Protein AF-A0A520Q901-F1 (afdb_monomer_lite)

Sequence (232 aa):
MGAFIEHGPSADTSRQVADETLRKLGRLRAASDFELCQWFLCGFRLKVHELYGFASFREYAERWFGCSGRGTEERVRVAMRLDELPKLSAAFAAGDLVYSAVRELTRVADAETEAEWLEVAEGKTASQIERMTSGKKPGDRPSDPTRPELERKRVTFNLSPSAYALLRQARDVLRKESGGAHLDDDAFIELLASSALSGGGGADETRSRHQIALTVCECCKAATQDANGEQV

Foldseek 3Di:
DDDDPPDDDDPPDDPVNVVVVVLVVLLVQLLVLLVVLQVLLVCQVVVVCVVVPHPGSQRVCCVPPVAHSVRSVLSPLLSVLCVFAVVLSVCSNRSVDHPLLSSLCSFAEGNVANVQLVVVCVPPDSVRSNVQSAQHGHPDHSPDDRHPVRGDDDDDDDDDPVRVVVLVVLLVVVCVVVVNDHDDPVRSVVVVVVCVVVPPDDDDPDDPPDDFDWDADPPPRDTWTDDPNDTD

Radius of gyration: 22.62 Å; chains: 1; bounding box: 51×37×80 Å

pLDDT: mean 83.95, std 17.03, range [36.88, 98.44]

Structure (mmCIF, N/CA/C/O backbone):
data_AF-A0A520Q901-F1
#
_entry.id   AF-A0A520Q901-F1
#
loop_
_atom_site.group_PDB
_atom_site.id
_atom_site.type_symbol
_atom_site.label_atom_id
_atom_site.label_alt_id
_atom_site.label_comp_id
_atom_site.label_asym_id
_atom_site.label_entity_id
_atom_site.label_seq_id
_atom_site.pdbx_PDB_ins_code
_atom_site.Cartn_x
_atom_site.Cartn_y
_atom_site.Cartn_z
_atom_site.occupancy
_atom_site.B_iso_or_equiv
_atom_site.auth_seq_id
_atom_site.auth_comp_id
_atom_site.auth_asym_id
_atom_site.auth_atom_id
_atom_site.pdbx_PDB_model_num
ATOM 1 N N . MET A 1 1 ? 7.288 -6.913 -22.826 1.00 36.88 1 MET A N 1
ATOM 2 C CA . MET A 1 1 ? 7.060 -6.340 -24.171 1.00 36.88 1 MET A CA 1
ATOM 3 C C . MET A 1 1 ? 6.968 -4.828 -23.996 1.00 36.88 1 MET A C 1
ATOM 5 O O . MET A 1 1 ? 5.895 -4.299 -23.749 1.00 36.88 1 MET A O 1
ATOM 9 N N . GLY A 1 2 ? 8.128 -4.169 -23.918 1.00 42.06 2 GLY A N 1
ATOM 10 C CA . GLY A 1 2 ? 8.238 -2.760 -23.541 1.00 42.06 2 GLY A CA 1
ATOM 11 C C . GLY A 1 2 ? 8.040 -1.860 -24.752 1.00 42.06 2 GLY A C 1
ATOM 12 O O . GLY A 1 2 ? 8.813 -1.938 -25.702 1.00 42.06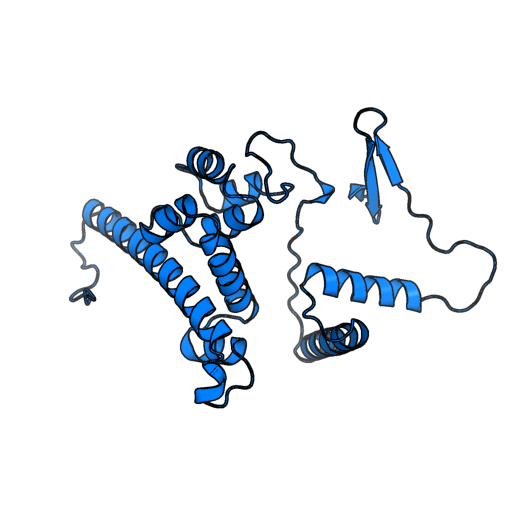 2 GLY A O 1
ATOM 13 N N . ALA A 1 3 ? 7.013 -1.016 -24.717 1.00 46.47 3 ALA A N 1
ATOM 14 C CA . ALA A 1 3 ? 6.917 0.105 -25.635 1.00 46.47 3 ALA A CA 1
ATOM 15 C C . ALA A 1 3 ? 7.941 1.157 -25.189 1.00 46.47 3 ALA A C 1
ATOM 17 O O . ALA A 1 3 ? 7.694 1.919 -24.255 1.00 46.47 3 ALA A O 1
ATOM 18 N N . PHE A 1 4 ? 9.111 1.151 -25.826 1.00 43.84 4 PHE A N 1
ATOM 19 C CA . PHE A 1 4 ? 10.026 2.283 -25.791 1.00 43.84 4 PHE A CA 1
ATOM 20 C C . PHE A 1 4 ? 9.275 3.499 -26.345 1.00 43.84 4 PHE A C 1
ATOM 22 O O . PHE A 1 4 ? 8.730 3.452 -27.446 1.00 43.84 4 PHE A O 1
ATOM 29 N N . ILE A 1 5 ? 9.172 4.561 -25.546 1.00 50.50 5 ILE A N 1
ATOM 30 C CA . ILE A 1 5 ? 8.617 5.842 -25.987 1.00 50.50 5 ILE A CA 1
ATOM 31 C C . ILE A 1 5 ? 9.600 6.390 -27.014 1.00 50.50 5 ILE A C 1
ATOM 33 O O . ILE A 1 5 ? 10.644 6.911 -26.630 1.00 50.50 5 ILE A O 1
ATOM 37 N N . GLU A 1 6 ? 9.311 6.223 -28.305 1.00 53.56 6 GLU A N 1
ATOM 38 C CA . GLU A 1 6 ? 10.239 6.709 -29.321 1.00 53.56 6 GLU A CA 1
ATOM 39 C C . GLU A 1 6 ? 10.284 8.241 -29.330 1.00 53.56 6 GLU A C 1
ATOM 41 O O . GLU A 1 6 ? 11.394 8.757 -29.344 1.00 53.56 6 GLU A O 1
ATOM 46 N N . HIS A 1 7 ? 9.184 8.994 -29.160 1.00 62.59 7 HIS A N 1
ATOM 47 C CA . HIS A 1 7 ? 9.213 10.471 -29.084 1.00 62.59 7 HIS A CA 1
ATOM 48 C C . HIS A 1 7 ? 8.289 11.031 -27.977 1.00 62.59 7 HIS A C 1
ATOM 50 O O . HIS A 1 7 ? 7.143 10.608 -27.836 1.00 62.59 7 HIS A O 1
ATOM 56 N N . GLY A 1 8 ? 8.797 11.976 -27.171 1.00 72.19 8 GLY A N 1
ATOM 57 C CA . GLY A 1 8 ? 8.033 12.704 -26.143 1.00 72.19 8 GLY A CA 1
ATOM 58 C C . GLY A 1 8 ? 7.021 13.707 -26.731 1.00 72.19 8 GLY A C 1
ATOM 59 O O . GLY A 1 8 ? 6.924 13.825 -27.953 1.00 72.19 8 GLY A O 1
ATOM 60 N N . PRO A 1 9 ? 6.256 14.439 -25.895 1.00 84.69 9 PRO A N 1
ATOM 61 C CA . PRO A 1 9 ? 5.293 15.426 -26.389 1.00 84.69 9 PRO A CA 1
ATOM 62 C C . PRO A 1 9 ? 5.982 16.479 -27.273 1.00 84.69 9 PRO A C 1
ATOM 64 O O . PRO A 1 9 ? 7.055 16.977 -26.933 1.00 84.69 9 PRO A O 1
ATOM 67 N N . SER A 1 10 ? 5.358 16.820 -28.401 1.00 82.75 10 SER A N 1
ATOM 68 C CA . SER A 1 10 ? 5.811 17.864 -29.332 1.00 82.75 10 SER A CA 1
ATOM 69 C C . SER A 1 10 ? 4.970 19.139 -29.192 1.00 82.75 10 SER A C 1
ATOM 71 O O . SER A 1 10 ? 3.910 19.120 -28.559 1.00 82.75 10 SER A O 1
ATOM 73 N N . ALA A 1 11 ? 5.418 20.242 -29.801 1.00 77.75 11 ALA A N 1
ATOM 74 C CA . ALA A 1 11 ? 4.724 21.534 -29.758 1.00 77.75 11 ALA A CA 1
ATOM 75 C C . ALA A 1 11 ? 3.276 21.482 -30.294 1.00 77.75 11 ALA A C 1
ATOM 77 O O . ALA A 1 11 ? 2.439 22.257 -29.840 1.00 77.75 11 ALA A O 1
ATOM 78 N N . ASP A 1 12 ? 2.968 20.530 -31.181 1.00 83.88 12 ASP A N 1
ATOM 79 C CA . ASP A 1 12 ? 1.652 20.376 -31.817 1.00 83.88 12 ASP A CA 1
ATOM 80 C C . ASP A 1 12 ? 0.737 19.360 -31.1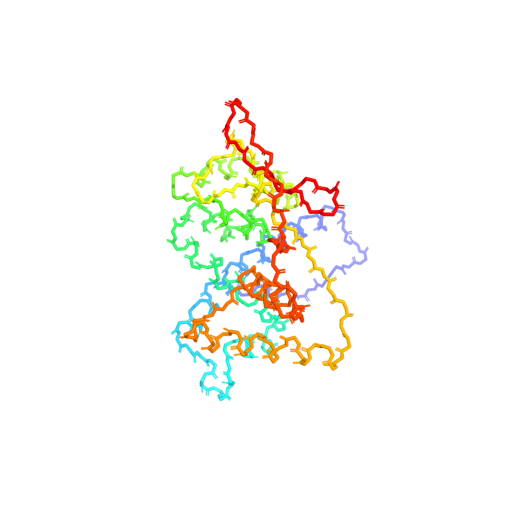02 1.00 83.88 12 ASP A C 1
ATOM 82 O O . ASP A 1 12 ? -0.317 18.977 -31.616 1.00 83.88 12 ASP A O 1
ATOM 86 N N . THR A 1 13 ? 1.118 18.886 -29.910 1.00 89.00 13 THR A N 1
ATOM 87 C CA . THR A 1 13 ? 0.334 17.881 -29.174 1.00 89.00 13 THR A CA 1
ATOM 88 C C . THR A 1 13 ? -1.026 18.444 -28.753 1.00 89.00 13 THR A C 1
ATOM 90 O O . THR A 1 13 ? -1.114 19.417 -28.002 1.00 89.00 13 THR A O 1
ATOM 93 N N . SER A 1 14 ? -2.112 17.803 -29.191 1.00 92.50 14 SER A N 1
ATOM 94 C CA . SER A 1 14 ? -3.472 18.208 -28.823 1.00 92.50 14 SER A CA 1
ATOM 95 C C . SER A 1 14 ? -3.826 17.829 -27.378 1.00 92.50 14 SER A C 1
ATOM 97 O O . SER A 1 14 ? -3.270 16.895 -26.795 1.00 92.50 14 SER A O 1
ATOM 99 N N . ARG A 1 15 ? -4.817 18.526 -26.800 1.00 94.12 15 ARG A N 1
ATOM 100 C CA . ARG A 1 15 ? -5.327 18.235 -25.445 1.00 94.12 15 ARG A CA 1
ATOM 101 C C . ARG A 1 15 ? -5.869 16.808 -25.320 1.00 94.12 15 ARG A C 1
ATOM 103 O O . ARG A 1 15 ? -5.675 16.183 -24.285 1.00 94.12 15 ARG A O 1
ATOM 110 N N . GLN A 1 16 ? -6.521 16.299 -26.365 1.00 93.25 16 GLN A N 1
ATOM 111 C CA . GLN A 1 16 ? -7.076 14.946 -26.408 1.00 93.25 16 GLN A CA 1
ATOM 112 C C . GLN A 1 16 ? -5.968 13.891 -26.380 1.00 93.25 16 GLN A C 1
ATOM 114 O O . GLN A 1 16 ? -6.004 12.990 -25.549 1.00 93.25 16 GLN A O 1
ATOM 119 N N . VAL A 1 17 ? -4.938 14.056 -27.218 1.00 92.50 17 VAL A N 1
ATOM 120 C CA . VAL A 1 17 ? -3.788 13.138 -27.246 1.00 92.50 17 VAL A CA 1
ATOM 121 C C . VAL A 1 17 ? -3.050 13.153 -25.905 1.00 92.50 17 VAL A C 1
ATOM 123 O O . VAL A 1 17 ? -2.641 12.099 -25.418 1.00 92.50 17 VAL A O 1
ATOM 126 N N . ALA A 1 18 ? -2.914 14.324 -25.274 1.00 93.44 18 ALA A N 1
ATOM 127 C CA . ALA A 1 18 ? -2.325 14.436 -23.943 1.00 93.44 18 ALA A CA 1
ATOM 128 C C . ALA A 1 18 ? -3.148 13.695 -22.871 1.00 93.44 18 ALA A C 1
ATOM 130 O O . ALA A 1 18 ? -2.567 12.929 -22.104 1.00 93.44 18 ALA A O 1
ATOM 131 N N . ASP A 1 19 ? -4.476 13.867 -22.828 1.00 94.69 19 ASP A N 1
ATOM 132 C CA . ASP A 1 19 ? -5.359 13.159 -21.881 1.00 94.69 19 ASP A CA 1
ATOM 133 C C . ASP A 1 19 ? -5.304 11.637 -22.076 1.00 94.69 19 ASP A C 1
ATOM 135 O O . ASP A 1 19 ? -5.041 10.900 -21.124 1.00 94.69 19 ASP A O 1
ATOM 139 N N . GLU A 1 20 ? -5.461 11.154 -23.310 1.00 94.56 20 GLU A N 1
ATOM 140 C CA . GLU A 1 20 ? -5.384 9.723 -23.632 1.00 94.56 20 GLU A CA 1
ATOM 141 C C . GLU A 1 20 ? -4.030 9.122 -23.231 1.00 94.56 20 GLU A C 1
ATOM 143 O O . GLU A 1 20 ? -3.968 8.055 -22.608 1.00 94.56 20 GLU A O 1
ATOM 148 N N . THR A 1 21 ? -2.938 9.836 -23.522 1.00 94.50 21 THR A N 1
ATOM 149 C CA . THR A 1 21 ? -1.580 9.411 -23.162 1.00 94.50 21 THR A CA 1
ATOM 150 C C . THR A 1 21 ? -1.388 9.380 -21.649 1.00 94.50 21 THR A C 1
ATOM 152 O O . THR A 1 21 ? -0.865 8.397 -21.124 1.00 94.50 21 THR A O 1
ATOM 155 N N . LEU A 1 22 ? -1.835 10.409 -20.923 1.00 94.81 22 LEU A N 1
ATOM 156 C CA . LEU A 1 22 ? -1.730 10.464 -19.464 1.00 94.81 22 LEU A CA 1
ATOM 157 C C . LEU A 1 22 ? -2.536 9.347 -18.796 1.00 94.81 22 LEU A C 1
ATOM 159 O O . LEU A 1 22 ? -2.024 8.695 -17.887 1.00 94.81 22 LEU A O 1
ATOM 163 N N . ARG A 1 23 ? -3.755 9.064 -19.270 1.00 94.69 23 ARG A N 1
ATOM 164 C CA . ARG A 1 23 ? -4.564 7.942 -18.766 1.00 94.69 23 ARG A CA 1
ATOM 165 C C . ARG A 1 23 ? -3.882 6.604 -19.019 1.00 94.69 23 ARG A C 1
ATOM 167 O O . ARG A 1 23 ? -3.815 5.775 -18.112 1.00 94.69 23 ARG A O 1
ATOM 174 N N . LYS A 1 24 ? -3.325 6.405 -20.218 1.00 94.50 24 LYS A N 1
ATOM 175 C CA . LYS A 1 24 ? -2.556 5.200 -20.557 1.00 94.50 24 LYS A CA 1
ATOM 176 C C . LYS A 1 24 ? -1.334 5.040 -19.651 1.00 94.50 24 LYS A C 1
ATOM 178 O O . LYS A 1 24 ? -1.136 3.966 -19.090 1.00 94.50 24 LYS A O 1
ATOM 183 N N . LEU A 1 25 ? -0.533 6.093 -19.483 1.00 95.56 25 LEU A N 1
ATOM 184 C CA . LEU A 1 25 ? 0.637 6.086 -18.600 1.00 95.56 25 LEU A CA 1
ATOM 185 C C . LEU A 1 25 ? 0.243 5.853 -17.139 1.00 95.56 25 LEU A C 1
ATOM 187 O O . LEU A 1 25 ? 0.946 5.136 -16.435 1.00 95.56 25 LEU A O 1
ATOM 191 N N . GLY A 1 26 ? -0.891 6.398 -16.695 1.00 95.44 26 GLY A N 1
ATOM 192 C CA . GLY A 1 26 ? -1.447 6.147 -15.368 1.00 95.44 26 GLY A CA 1
ATOM 193 C C . GLY A 1 26 ? -1.736 4.665 -15.127 1.00 95.44 26 GLY A C 1
ATOM 194 O O . GLY A 1 26 ? -1.266 4.113 -14.133 1.00 95.44 26 GLY A O 1
ATOM 195 N N . ARG A 1 27 ? -2.429 4.002 -16.065 1.00 95.50 27 ARG A N 1
ATOM 196 C CA . ARG A 1 27 ? -2.706 2.556 -15.984 1.00 95.50 27 ARG A CA 1
ATOM 197 C C . ARG A 1 27 ? -1.433 1.719 -16.040 1.00 95.50 27 ARG A C 1
ATOM 199 O O . ARG A 1 27 ? -1.269 0.814 -15.232 1.00 95.50 27 ARG A O 1
ATOM 206 N N . LEU A 1 28 ? -0.506 2.054 -16.941 1.00 96.00 28 LEU A N 1
ATOM 207 C CA . LEU A 1 28 ? 0.791 1.375 -17.030 1.00 96.00 28 LEU A CA 1
ATOM 208 C C . LEU A 1 28 ? 1.583 1.513 -15.731 1.00 96.00 28 LEU A C 1
ATOM 210 O O . LEU A 1 28 ? 2.129 0.532 -15.243 1.00 96.00 28 LEU A O 1
ATOM 214 N N . ARG A 1 29 ? 1.600 2.707 -15.132 1.00 96.62 29 ARG A N 1
ATOM 215 C CA . ARG A 1 29 ? 2.255 2.944 -13.846 1.00 96.62 29 ARG A CA 1
ATOM 216 C C . ARG A 1 29 ? 1.629 2.100 -12.737 1.00 96.62 29 ARG A C 1
ATOM 218 O O . ARG A 1 29 ? 2.367 1.540 -11.936 1.00 96.62 29 ARG A O 1
ATOM 225 N N . ALA A 1 30 ? 0.301 2.002 -12.688 1.00 96.25 30 ALA A N 1
ATOM 226 C CA . ALA A 1 30 ? -0.394 1.164 -11.715 1.00 96.25 30 ALA A CA 1
ATOM 227 C C . ALA A 1 30 ? -0.083 -0.331 -11.915 1.00 96.25 30 ALA A C 1
ATOM 229 O O . ALA A 1 30 ? 0.302 -0.994 -10.956 1.00 96.25 30 ALA A O 1
ATOM 230 N N . ALA A 1 31 ? -0.134 -0.834 -13.150 1.00 95.50 31 ALA 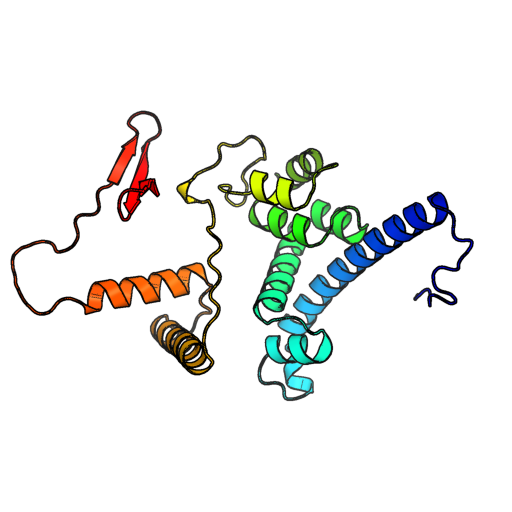A N 1
ATOM 231 C CA . ALA A 1 31 ? 0.237 -2.214 -13.466 1.00 95.50 31 ALA A CA 1
ATOM 232 C C . ALA A 1 31 ? 1.714 -2.515 -13.131 1.00 95.50 31 ALA A C 1
ATOM 234 O O . ALA A 1 31 ? 2.025 -3.555 -12.556 1.00 95.50 31 ALA A O 1
ATOM 235 N N . SER A 1 32 ? 2.634 -1.581 -13.403 1.00 96.69 32 SER A N 1
ATOM 236 C CA . SER A 1 32 ? 4.036 -1.704 -12.985 1.00 96.69 32 SER A CA 1
ATOM 237 C C . SER A 1 32 ? 4.203 -1.667 -11.464 1.00 96.69 32 SER A C 1
ATOM 239 O O . SER A 1 32 ? 5.018 -2.413 -10.930 1.00 96.69 32 SER A O 1
ATOM 241 N N . ASP A 1 33 ? 3.438 -0.835 -10.746 1.00 97.75 33 ASP A N 1
ATOM 242 C CA . ASP A 1 33 ? 3.424 -0.838 -9.278 1.00 97.75 33 ASP A CA 1
ATOM 243 C C . ASP A 1 33 ? 2.912 -2.196 -8.738 1.00 97.75 33 ASP A C 1
ATOM 245 O O . ASP A 1 33 ? 3.450 -2.690 -7.743 1.00 97.75 33 ASP A O 1
ATOM 249 N N . PHE A 1 34 ? 1.925 -2.826 -9.391 1.00 98.38 34 PHE A N 1
ATOM 250 C CA . PHE A 1 34 ? 1.452 -4.177 -9.057 1.00 98.38 34 PHE A CA 1
ATOM 251 C C . PHE A 1 34 ? 2.556 -5.224 -9.237 1.00 98.38 34 PHE A C 1
ATOM 253 O O . PHE A 1 34 ? 2.879 -5.941 -8.286 1.00 98.38 34 PHE A O 1
ATOM 260 N N . GLU A 1 35 ? 3.186 -5.275 -10.414 1.00 97.81 35 GLU A N 1
ATOM 261 C CA . GLU A 1 35 ? 4.301 -6.193 -10.683 1.00 97.81 35 GLU A CA 1
ATOM 262 C C . GLU A 1 35 ? 5.446 -5.984 -9.687 1.00 97.81 35 GLU A C 1
ATOM 264 O O . GLU A 1 35 ? 6.007 -6.947 -9.162 1.00 97.81 35 GLU A O 1
ATOM 269 N N . LEU A 1 36 ? 5.764 -4.727 -9.371 1.00 97.38 36 LEU A N 1
ATOM 270 C CA . LEU A 1 36 ? 6.795 -4.391 -8.399 1.00 97.38 36 LEU A CA 1
ATOM 271 C C . LEU A 1 36 ? 6.463 -4.933 -7.006 1.00 97.38 36 LEU A C 1
ATOM 273 O O . LEU A 1 36 ? 7.353 -5.459 -6.344 1.00 97.38 36 LEU A O 1
ATOM 277 N N . CYS A 1 37 ? 5.206 -4.844 -6.559 1.00 98.06 37 CYS A N 1
ATOM 278 C CA . CYS A 1 37 ? 4.777 -5.432 -5.286 1.00 98.06 37 CYS A CA 1
ATOM 279 C C . CYS A 1 37 ? 5.003 -6.954 -5.278 1.00 98.06 37 CYS A C 1
ATOM 281 O O . CYS A 1 37 ? 5.604 -7.479 -4.338 1.00 98.06 37 CYS A O 1
ATOM 283 N N . GLN A 1 38 ? 4.596 -7.646 -6.345 1.00 97.94 38 GLN A N 1
ATOM 284 C CA . GLN A 1 38 ? 4.769 -9.097 -6.488 1.00 97.94 38 GLN A CA 1
ATOM 285 C C . GLN A 1 38 ? 6.251 -9.503 -6.461 1.00 97.94 38 GLN A C 1
ATOM 287 O O . GLN A 1 38 ? 6.656 -10.390 -5.703 1.00 97.94 38 GLN A O 1
ATOM 292 N N . TRP A 1 39 ? 7.099 -8.803 -7.218 1.00 98.00 39 TRP A N 1
ATOM 293 C CA . TRP A 1 39 ? 8.539 -9.064 -7.237 1.00 98.00 39 TRP A CA 1
ATOM 294 C C . TRP A 1 39 ? 9.242 -8.664 -5.943 1.00 98.00 39 TRP A C 1
ATOM 296 O O . TRP A 1 39 ? 10.199 -9.329 -5.551 1.00 98.00 39 TRP A O 1
ATOM 306 N N . PHE A 1 40 ? 8.762 -7.637 -5.241 1.00 97.56 40 PHE A N 1
ATOM 307 C CA . PHE A 1 40 ? 9.274 -7.290 -3.918 1.00 97.56 40 PHE A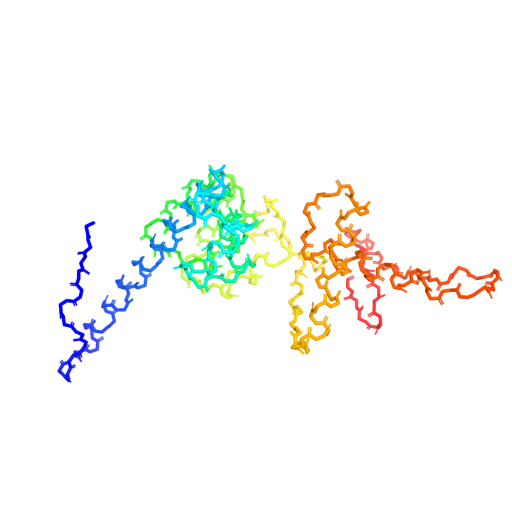 CA 1
ATOM 308 C C . PHE A 1 40 ? 9.001 -8.405 -2.916 1.00 97.56 40 PHE A C 1
ATOM 310 O O . PHE A 1 40 ? 9.910 -8.800 -2.192 1.00 97.56 40 PHE A O 1
ATOM 317 N N . LEU A 1 41 ? 7.788 -8.958 -2.903 1.00 96.75 41 LEU A N 1
ATOM 318 C CA . LEU A 1 41 ? 7.461 -10.096 -2.048 1.00 96.75 41 LEU A CA 1
ATOM 319 C C . LEU A 1 41 ? 8.289 -11.335 -2.400 1.00 96.75 41 LEU A C 1
ATOM 321 O O . LEU A 1 41 ? 8.836 -11.981 -1.506 1.00 96.75 41 LEU A O 1
ATOM 325 N N . CYS A 1 42 ? 8.424 -11.643 -3.690 1.00 97.69 42 CYS A N 1
ATOM 326 C CA . CYS A 1 42 ? 9.262 -12.739 -4.171 1.00 97.69 42 CYS A CA 1
ATOM 327 C C . CYS A 1 42 ? 10.725 -12.561 -3.730 1.00 97.69 42 CYS A C 1
ATOM 329 O O . CYS A 1 42 ? 11.294 -13.436 -3.078 1.00 97.69 42 CYS A O 1
ATOM 331 N N . GLY A 1 43 ? 11.314 -11.394 -4.002 1.00 97.12 43 GLY A N 1
ATOM 332 C CA . GLY A 1 43 ? 12.690 -11.071 -3.636 1.00 97.12 43 GLY A CA 1
ATOM 333 C C . GLY A 1 43 ? 12.928 -11.067 -2.125 1.00 97.12 43 GLY A C 1
ATOM 334 O O . GLY A 1 43 ? 13.972 -11.532 -1.664 1.00 97.12 43 GLY A O 1
ATOM 335 N N . PHE A 1 44 ? 11.946 -10.602 -1.350 1.00 94.69 44 PHE A N 1
ATOM 336 C CA . PHE A 1 44 ? 11.964 -10.656 0.108 1.00 94.69 44 PHE A CA 1
ATOM 337 C C . PHE A 1 44 ? 11.968 -12.106 0.614 1.00 94.69 44 PHE A C 1
ATOM 339 O O . PHE A 1 44 ? 12.855 -12.473 1.384 1.00 94.69 44 PHE A O 1
ATOM 346 N N . ARG A 1 45 ? 11.037 -12.949 0.135 1.00 94.62 45 ARG A N 1
ATOM 347 C CA . ARG A 1 45 ? 10.933 -14.376 0.504 1.00 94.62 45 ARG A CA 1
ATOM 348 C C . ARG A 1 45 ? 12.187 -15.169 0.114 1.00 94.62 45 ARG A C 1
ATOM 350 O O . ARG A 1 45 ? 12.641 -16.005 0.888 1.00 94.62 45 ARG A O 1
ATOM 357 N N . LEU A 1 46 ? 12.767 -14.879 -1.052 1.00 97.19 46 LEU A N 1
ATOM 358 C CA . LEU A 1 46 ? 13.982 -15.527 -1.564 1.00 97.19 46 LEU A CA 1
ATOM 359 C C . LEU A 1 46 ? 15.286 -14.909 -1.044 1.00 97.19 46 LEU A C 1
ATOM 361 O O . LEU A 1 46 ? 16.362 -15.374 -1.407 1.00 97.19 46 LEU A O 1
ATOM 365 N N . LYS A 1 47 ? 15.207 -13.849 -0.232 1.00 94.44 47 LYS A N 1
ATOM 366 C CA . LYS A 1 47 ? 16.365 -13.114 0.292 1.00 94.44 47 LYS A CA 1
ATOM 367 C C . LYS A 1 47 ? 17.378 -12.695 -0.787 1.00 94.44 47 LYS A C 1
ATOM 369 O O . LYS A 1 47 ? 18.582 -12.732 -0.564 1.00 94.44 47 LYS A O 1
ATOM 374 N N . VAL A 1 48 ? 16.913 -12.200 -1.938 1.00 96.94 48 VAL A N 1
ATOM 375 C CA . VAL A 1 48 ? 17.781 -11.844 -3.093 1.00 96.94 48 VAL A CA 1
ATOM 376 C C . VAL A 1 48 ? 18.859 -10.799 -2.784 1.00 96.94 48 VAL A C 1
ATOM 378 O O . VAL A 1 48 ? 19.831 -10.663 -3.520 1.00 96.94 48 VAL A O 1
ATOM 381 N N . HIS A 1 49 ? 18.703 -10.063 -1.686 1.00 94.88 49 HIS A N 1
ATOM 382 C CA . HIS A 1 49 ? 19.699 -9.128 -1.181 1.00 94.88 49 HIS A CA 1
ATOM 383 C C . HIS A 1 49 ? 21.021 -9.818 -0.795 1.00 94.88 49 HIS A C 1
ATOM 385 O O . HIS A 1 49 ? 22.083 -9.221 -0.976 1.00 94.88 49 HIS A O 1
ATOM 391 N N . GLU A 1 50 ? 20.974 -11.082 -0.357 1.00 95.62 50 GLU A N 1
ATOM 392 C CA . GLU A 1 50 ? 22.153 -11.880 0.000 1.00 95.62 50 GLU A CA 1
ATOM 393 C C . GLU A 1 50 ? 23.037 -12.185 -1.224 1.00 95.62 50 GLU A C 1
ATOM 395 O O . GLU A 1 50 ? 24.258 -12.234 -1.093 1.00 95.62 50 GLU A O 1
ATOM 400 N N . LEU A 1 51 ? 22.458 -12.286 -2.431 1.00 95.19 51 LEU A N 1
ATOM 401 C CA . LEU A 1 51 ? 23.199 -12.564 -3.677 1.00 95.19 51 LEU A CA 1
ATOM 402 C C . LEU A 1 51 ? 24.253 -11.500 -4.005 1.00 95.19 51 LEU A C 1
ATOM 404 O O . LEU A 1 51 ? 25.247 -11.786 -4.668 1.00 95.19 51 LEU A O 1
ATOM 408 N N . TYR A 1 52 ? 24.022 -10.271 -3.549 1.00 90.69 52 TYR A N 1
ATOM 409 C CA . TYR A 1 52 ? 24.885 -9.120 -3.801 1.00 90.69 52 TYR A CA 1
ATOM 410 C C . TYR A 1 52 ? 25.530 -8.584 -2.516 1.00 90.69 52 TYR A C 1
ATOM 412 O O . TYR A 1 52 ? 26.142 -7.519 -2.540 1.00 90.69 52 TYR A O 1
ATOM 420 N N . GLY A 1 53 ? 25.395 -9.307 -1.397 1.00 91.62 53 GLY A N 1
ATOM 421 C CA . GLY A 1 53 ? 26.008 -8.948 -0.118 1.00 91.62 53 GLY A CA 1
ATOM 422 C C . GLY A 1 53 ? 25.399 -7.724 0.575 1.00 91.62 53 GLY A C 1
ATOM 423 O O . GLY A 1 53 ? 26.072 -7.108 1.399 1.00 91.62 53 GLY A O 1
ATOM 424 N N . PHE A 1 54 ? 24.154 -7.351 0.263 1.00 90.00 54 PHE A N 1
ATOM 425 C CA . PHE A 1 54 ? 23.459 -6.293 1.005 1.00 90.00 54 PHE A CA 1
ATOM 426 C C . PHE A 1 54 ? 23.048 -6.791 2.394 1.00 90.00 54 PHE A C 1
ATOM 428 O O . PHE A 1 54 ? 22.690 -7.957 2.562 1.00 90.00 54 PHE A O 1
ATOM 435 N N . ALA A 1 55 ? 23.021 -5.901 3.387 1.00 86.25 55 ALA A N 1
ATOM 436 C CA . ALA A 1 55 ? 22.698 -6.264 4.766 1.00 86.25 55 ALA A CA 1
ATOM 437 C C . ALA A 1 55 ? 21.201 -6.549 4.984 1.00 86.25 55 ALA A C 1
ATOM 439 O O . ALA A 1 55 ? 20.821 -7.135 5.996 1.00 86.25 55 ALA A O 1
ATOM 440 N N . SER A 1 56 ? 20.327 -6.102 4.074 1.00 88.31 56 SER A N 1
ATOM 441 C CA . SER A 1 56 ? 18.883 -6.354 4.147 1.00 88.31 56 SER A CA 1
ATOM 442 C C . SER A 1 56 ? 18.181 -6.166 2.801 1.00 88.31 56 SER A C 1
ATOM 444 O O . SER A 1 56 ? 18.675 -5.471 1.910 1.00 88.31 56 SER A O 1
ATOM 446 N N . PHE A 1 57 ? 16.961 -6.699 2.677 1.00 92.69 57 PHE A N 1
ATOM 447 C CA . PHE A 1 57 ? 16.116 -6.455 1.503 1.00 92.69 57 PHE A CA 1
ATOM 448 C C . PHE A 1 57 ? 15.733 -4.976 1.329 1.00 92.69 57 PHE A C 1
ATOM 450 O O . PHE A 1 57 ? 15.617 -4.493 0.205 1.00 92.69 57 PHE A O 1
ATOM 457 N N . ARG A 1 58 ? 15.602 -4.229 2.435 1.00 93.19 58 ARG A N 1
ATOM 458 C CA . ARG A 1 58 ? 15.400 -2.773 2.413 1.00 93.19 58 ARG A CA 1
ATOM 459 C C . ARG A 1 58 ? 16.529 -2.066 1.670 1.00 93.19 58 ARG A C 1
ATOM 461 O O . ARG A 1 58 ? 16.248 -1.243 0.809 1.00 93.19 58 ARG A O 1
ATOM 468 N N . GLU A 1 59 ? 17.774 -2.387 2.008 1.00 89.56 59 GLU A N 1
ATOM 469 C CA . GLU A 1 59 ? 18.953 -1.775 1.390 1.00 89.56 59 GLU A CA 1
ATOM 470 C C . GLU A 1 59 ? 19.034 -2.108 -0.105 1.00 89.56 59 GLU A C 1
ATOM 472 O O . GLU A 1 59 ? 19.257 -1.219 -0.925 1.00 89.56 59 GLU A O 1
ATOM 477 N N . TYR A 1 60 ? 18.760 -3.366 -0.469 1.00 94.75 60 TYR A N 1
ATOM 478 C CA . TYR A 1 60 ? 18.646 -3.787 -1.866 1.00 94.75 60 TYR A CA 1
ATOM 479 C C . TYR A 1 60 ? 17.598 -2.957 -2.629 1.00 94.75 60 TYR A C 1
ATOM 481 O O . TYR A 1 60 ? 17.882 -2.421 -3.702 1.00 94.75 60 TYR A O 1
ATOM 489 N N . ALA A 1 61 ? 16.398 -2.805 -2.060 1.00 94.94 61 ALA A N 1
ATOM 490 C CA . ALA A 1 61 ? 15.312 -2.050 -2.677 1.00 94.94 61 ALA A CA 1
ATOM 491 C C . ALA A 1 61 ? 15.614 -0.542 -2.776 1.00 94.94 61 ALA A C 1
ATOM 493 O O . ALA A 1 61 ? 15.296 0.096 -3.780 1.00 94.94 61 ALA A O 1
ATOM 494 N N . GLU A 1 62 ? 16.264 0.029 -1.763 1.00 92.94 62 GLU A N 1
ATOM 495 C CA . GLU A 1 62 ? 16.689 1.430 -1.752 1.00 92.94 62 GLU A CA 1
ATOM 496 C C . GLU A 1 62 ? 17.732 1.703 -2.841 1.00 92.94 62 GLU A C 1
ATOM 498 O O . GLU A 1 62 ? 17.613 2.677 -3.584 1.00 92.94 62 GLU A O 1
ATOM 503 N N . ARG A 1 63 ? 18.705 0.800 -3.007 1.00 93.31 63 ARG A N 1
ATOM 504 C CA . ARG A 1 63 ? 19.786 0.934 -3.989 1.00 93.31 63 ARG A CA 1
ATOM 505 C C . ARG A 1 63 ? 19.306 0.827 -5.436 1.00 93.31 63 ARG A C 1
ATOM 507 O O . ARG A 1 63 ? 19.760 1.602 -6.272 1.00 93.31 63 ARG A O 1
ATOM 514 N N . TRP A 1 64 ? 18.431 -0.133 -5.731 1.00 93.94 64 TRP A N 1
ATOM 515 C CA . TRP A 1 64 ? 18.020 -0.434 -7.108 1.00 93.94 64 TRP A CA 1
ATOM 516 C C . TRP A 1 64 ? 16.739 0.275 -7.545 1.00 93.94 64 TRP A C 1
ATOM 518 O O . TRP A 1 64 ? 16.589 0.576 -8.726 1.00 93.94 64 TRP A O 1
ATOM 528 N N . PHE A 1 65 ? 15.829 0.564 -6.613 1.00 93.62 65 PHE A N 1
ATOM 529 C CA . PHE A 1 65 ? 14.504 1.112 -6.923 1.00 93.62 65 PHE A CA 1
ATOM 530 C C . PHE A 1 65 ? 14.263 2.492 -6.302 1.00 93.62 65 PHE A C 1
ATOM 532 O O . PHE A 1 65 ? 13.183 3.054 -6.479 1.00 93.62 65 PHE A O 1
ATOM 539 N N . GLY A 1 66 ? 15.218 3.035 -5.533 1.00 93.56 66 GLY A N 1
ATOM 540 C CA . GLY A 1 66 ? 15.057 4.316 -4.836 1.00 93.56 66 GLY A CA 1
ATOM 541 C C . GLY A 1 66 ? 13.935 4.311 -3.789 1.00 93.56 66 GLY A C 1
ATOM 542 O O . GLY A 1 66 ? 13.452 5.369 -3.387 1.00 93.56 66 GLY A O 1
ATOM 543 N N . CYS A 1 67 ? 13.473 3.130 -3.366 1.00 89.88 67 CYS A N 1
ATOM 544 C CA . CYS A 1 67 ? 12.395 2.994 -2.395 1.00 89.88 67 CYS A CA 1
ATOM 545 C C . CYS A 1 67 ? 12.940 3.149 -0.975 1.00 89.88 67 CYS A C 1
ATOM 547 O O . CYS A 1 67 ? 13.860 2.440 -0.576 1.00 89.88 67 CYS A O 1
ATOM 549 N N . SER A 1 68 ? 12.333 4.030 -0.175 1.00 88.50 68 SER A N 1
ATOM 550 C CA . SER A 1 68 ? 12.628 4.070 1.259 1.00 88.50 68 SER A CA 1
ATOM 551 C C . SER A 1 68 ? 12.271 2.732 1.903 1.00 88.50 68 SER A C 1
ATOM 553 O O . SER A 1 68 ? 11.349 2.051 1.456 1.00 88.50 68 SER A O 1
ATOM 555 N N . GLY A 1 69 ? 12.926 2.372 3.007 1.00 83.19 69 GLY A N 1
ATOM 556 C CA . GLY A 1 69 ? 12.612 1.110 3.683 1.00 83.19 69 GLY A CA 1
ATOM 557 C C . GLY A 1 69 ? 11.158 0.930 4.071 1.00 83.19 69 GLY A C 1
ATOM 558 O O . GLY A 1 69 ? 10.607 -0.135 3.825 1.00 83.19 69 GLY A O 1
ATOM 559 N N . ARG A 1 70 ? 10.516 1.989 4.575 1.00 83.44 70 ARG A N 1
ATOM 560 C CA . ARG A 1 70 ? 9.075 1.971 4.849 1.00 83.44 70 ARG A CA 1
ATOM 561 C C . ARG A 1 70 ? 8.270 1.732 3.569 1.00 83.44 70 ARG A C 1
ATOM 563 O O . ARG A 1 70 ? 7.301 0.986 3.573 1.00 83.44 70 ARG A O 1
ATOM 570 N N . GLY A 1 71 ? 8.669 2.356 2.460 1.00 88.50 71 GLY A N 1
ATOM 571 C CA . GLY A 1 71 ? 8.050 2.139 1.152 1.00 88.50 71 GLY A CA 1
ATOM 572 C C . GLY A 1 71 ? 8.233 0.714 0.619 1.00 88.50 71 GLY A C 1
ATOM 573 O O . GLY A 1 71 ? 7.350 0.226 -0.086 1.00 88.50 71 GLY A O 1
ATOM 574 N N . THR A 1 72 ? 9.343 0.058 0.959 1.00 91.38 72 THR A N 1
ATOM 575 C CA . THR A 1 72 ? 9.625 -1.348 0.639 1.00 91.38 72 THR A CA 1
ATOM 576 C C . THR A 1 72 ? 8.775 -2.290 1.486 1.00 91.38 72 THR A C 1
ATOM 578 O O . THR A 1 72 ? 8.092 -3.145 0.930 1.00 91.38 72 THR A O 1
ATOM 581 N N . GLU A 1 73 ? 8.757 -2.106 2.808 1.00 89.31 73 GLU A N 1
ATOM 582 C CA . GLU A 1 73 ? 7.947 -2.905 3.741 1.00 89.31 73 GLU A CA 1
ATOM 583 C C . GLU A 1 73 ? 6.454 -2.817 3.401 1.00 89.31 73 GLU A C 1
ATOM 585 O O . GLU A 1 73 ? 5.776 -3.839 3.316 1.00 89.31 73 GLU A O 1
ATOM 590 N N . GLU A 1 74 ? 5.951 -1.615 3.099 1.00 93.75 74 GLU A N 1
ATOM 591 C CA . GLU A 1 74 ? 4.553 -1.433 2.699 1.00 93.75 74 GLU A CA 1
ATOM 592 C C . GLU A 1 74 ? 4.210 -2.173 1.401 1.00 93.75 74 GLU A C 1
ATOM 594 O O . GLU A 1 74 ? 3.132 -2.754 1.313 1.00 93.75 74 GLU A O 1
ATOM 599 N N . ARG A 1 75 ? 5.108 -2.200 0.408 1.00 96.44 75 ARG A N 1
ATOM 600 C CA . ARG A 1 75 ? 4.884 -2.952 -0.840 1.00 96.44 75 ARG A CA 1
ATOM 601 C C . ARG A 1 75 ? 4.848 -4.455 -0.604 1.00 96.44 75 ARG A C 1
ATOM 603 O O . ARG A 1 75 ? 3.987 -5.128 -1.163 1.00 96.44 75 ARG A O 1
ATOM 610 N N . VAL A 1 76 ? 5.736 -4.967 0.251 1.00 95.75 76 VAL A N 1
ATOM 611 C CA . VAL A 1 76 ? 5.736 -6.381 0.655 1.00 95.75 76 VAL A CA 1
ATOM 612 C C . VAL A 1 76 ? 4.430 -6.725 1.383 1.00 95.75 76 VAL A C 1
ATOM 614 O O . VAL A 1 76 ? 3.782 -7.702 1.020 1.00 95.75 76 VAL A O 1
ATOM 617 N N . ARG A 1 77 ? 3.980 -5.894 2.336 1.00 96.69 77 ARG A N 1
ATOM 618 C CA . ARG A 1 77 ? 2.692 -6.077 3.033 1.00 96.69 77 ARG A CA 1
ATOM 619 C C . ARG A 1 77 ? 1.509 -6.073 2.064 1.00 96.69 77 ARG A C 1
ATOM 621 O O . ARG A 1 77 ? 0.634 -6.929 2.170 1.00 96.69 77 ARG A O 1
ATOM 628 N N . VAL A 1 78 ? 1.462 -5.105 1.144 1.00 97.62 78 VAL A N 1
ATOM 629 C CA . VAL A 1 78 ? 0.408 -5.023 0.119 1.00 97.62 78 VAL A CA 1
ATOM 630 C C . VAL A 1 78 ? 0.383 -6.302 -0.705 1.00 97.62 78 VAL A C 1
ATOM 632 O O . VAL A 1 78 ? -0.671 -6.914 -0.814 1.00 97.62 78 VAL A O 1
ATOM 635 N N . ALA A 1 79 ? 1.533 -6.741 -1.219 1.00 97.25 79 ALA A N 1
ATOM 636 C CA . ALA A 1 79 ? 1.632 -7.969 -1.999 1.00 97.25 79 ALA A CA 1
ATOM 637 C C . ALA A 1 79 ? 1.129 -9.198 -1.225 1.00 97.25 79 ALA A C 1
ATOM 639 O O . ALA A 1 79 ? 0.345 -9.964 -1.769 1.00 97.25 79 ALA A O 1
ATOM 640 N N . MET A 1 80 ? 1.504 -9.343 0.053 1.00 94.31 80 MET A N 1
ATOM 641 C CA . MET A 1 80 ? 1.033 -10.456 0.890 1.00 94.31 80 MET A CA 1
ATOM 642 C C . MET A 1 80 ? -0.488 -10.461 1.048 1.00 94.31 80 MET A C 1
ATOM 644 O O . MET A 1 80 ? -1.094 -11.521 1.023 1.00 94.31 80 MET A O 1
ATOM 648 N N . ARG A 1 81 ? -1.114 -9.288 1.199 1.00 97.19 81 ARG A N 1
ATOM 649 C CA . ARG A 1 81 ? -2.578 -9.192 1.315 1.00 97.19 81 ARG A CA 1
ATOM 650 C C . ARG A 1 81 ? -3.279 -9.438 -0.019 1.00 97.19 81 ARG A C 1
ATOM 652 O O . ARG A 1 81 ? -4.384 -9.958 -0.023 1.00 97.19 81 ARG A O 1
ATOM 659 N N . LEU A 1 82 ? -2.654 -9.096 -1.146 1.00 97.56 82 LEU A N 1
ATOM 660 C CA . LEU A 1 82 ? -3.217 -9.360 -2.474 1.00 97.56 82 LEU A CA 1
ATOM 661 C C . LEU A 1 82 ? -3.279 -10.856 -2.820 1.00 97.56 82 LEU A C 1
ATOM 663 O O . LEU A 1 82 ? -4.137 -11.226 -3.617 1.00 97.56 82 LEU A O 1
ATOM 667 N N . ASP A 1 83 ? -2.447 -11.705 -2.199 1.00 94.25 83 ASP A N 1
ATOM 668 C CA . ASP A 1 83 ? -2.555 -13.174 -2.310 1.00 94.25 83 ASP A CA 1
ATOM 669 C C . ASP A 1 83 ? -3.935 -13.679 -1.816 1.00 94.25 83 ASP A C 1
ATOM 671 O O . ASP A 1 83 ? -4.432 -14.701 -2.286 1.00 94.25 83 ASP A O 1
ATOM 675 N N . GLU A 1 84 ? -4.577 -12.944 -0.900 1.00 96.12 84 GLU A N 1
ATOM 676 C CA . GLU A 1 84 ? -5.868 -13.277 -0.273 1.00 96.12 84 GLU A CA 1
ATOM 677 C C . GLU A 1 84 ? -7.051 -12.472 -0.846 1.00 96.12 84 GLU A C 1
ATOM 679 O O . GLU A 1 84 ? -8.198 -12.696 -0.459 1.00 96.12 84 GLU A O 1
ATOM 684 N N . LEU A 1 85 ? -6.786 -11.521 -1.749 1.00 98.25 85 LEU A N 1
ATOM 685 C CA . LEU A 1 85 ? -7.755 -10.540 -2.255 1.00 98.25 85 LEU A CA 1
ATOM 686 C C . LEU A 1 85 ? -7.770 -10.551 -3.793 1.00 98.25 85 LEU A C 1
ATOM 688 O O . LEU A 1 85 ? -7.244 -9.630 -4.434 1.00 98.25 85 LEU A O 1
ATOM 692 N N . PRO A 1 86 ? -8.301 -11.618 -4.420 1.00 98.00 86 PRO A N 1
ATOM 693 C CA . PRO A 1 86 ? -8.168 -11.840 -5.855 1.00 98.00 86 PRO A CA 1
ATOM 694 C C . PRO A 1 86 ? -8.836 -10.754 -6.708 1.00 98.00 86 PRO A C 1
ATOM 696 O O . PRO A 1 86 ? -8.313 -10.436 -7.779 1.00 98.00 86 PRO A O 1
ATOM 699 N N . LYS A 1 87 ? -9.946 -10.144 -6.265 1.00 98.44 87 LYS A N 1
ATOM 700 C CA . LYS A 1 87 ? -10.603 -9.075 -7.039 1.00 98.44 87 LYS A CA 1
ATOM 701 C C . LYS A 1 87 ? -9.802 -7.780 -6.972 1.00 98.44 87 LYS A C 1
ATOM 703 O O . LYS A 1 87 ? -9.603 -7.138 -8.003 1.00 98.44 87 LYS A O 1
ATOM 708 N N . LEU A 1 88 ? -9.288 -7.417 -5.793 1.00 98.31 88 LEU A N 1
ATOM 709 C CA . LEU A 1 88 ? -8.386 -6.265 -5.657 1.00 98.31 88 LEU A CA 1
ATOM 710 C C . LEU A 1 88 ? -7.081 -6.469 -6.433 1.00 98.31 88 LEU A C 1
ATOM 712 O O . LEU A 1 88 ? -6.596 -5.537 -7.073 1.00 98.31 88 LEU A O 1
ATOM 716 N N . SER A 1 89 ? -6.540 -7.688 -6.411 1.00 98.38 89 SER A N 1
ATOM 717 C CA . SER A 1 89 ? -5.357 -8.075 -7.184 1.00 98.38 89 SER A CA 1
ATOM 718 C C . SER A 1 89 ? -5.590 -7.890 -8.684 1.00 98.38 89 SER A C 1
ATOM 720 O O . SER A 1 89 ? -4.803 -7.214 -9.348 1.00 98.38 89 SER A O 1
ATOM 722 N N . ALA A 1 90 ? -6.722 -8.376 -9.206 1.00 98.19 90 ALA A N 1
ATOM 723 C CA . ALA A 1 90 ? -7.096 -8.202 -10.608 1.00 98.19 90 ALA A CA 1
ATOM 724 C C . ALA A 1 90 ? -7.276 -6.723 -10.998 1.00 98.19 90 ALA A C 1
ATOM 726 O O . ALA A 1 90 ? -6.731 -6.293 -12.014 1.00 98.19 90 ALA A O 1
ATOM 727 N N . ALA A 1 91 ? -7.977 -5.931 -10.179 1.00 97.88 91 ALA A N 1
ATOM 728 C CA . ALA A 1 91 ? -8.184 -4.502 -10.432 1.00 97.88 91 ALA A CA 1
ATOM 729 C C . ALA A 1 91 ? -6.864 -3.709 -10.427 1.00 97.88 91 ALA A C 1
ATOM 731 O O . ALA A 1 91 ? -6.653 -2.814 -11.249 1.00 97.88 91 ALA A O 1
ATOM 732 N N . PHE A 1 92 ? -5.939 -4.047 -9.523 1.00 98.19 92 PHE A N 1
ATOM 733 C CA . PHE A 1 92 ? -4.626 -3.407 -9.482 1.00 98.19 92 PHE A CA 1
ATOM 734 C C . PHE A 1 92 ? -3.764 -3.799 -10.689 1.00 98.19 92 PHE A C 1
ATOM 736 O O . PHE A 1 92 ? -3.169 -2.928 -11.324 1.00 98.19 92 PHE A O 1
ATOM 743 N N . ALA A 1 93 ? -3.753 -5.083 -11.057 1.00 97.88 93 ALA A N 1
ATOM 744 C CA . ALA A 1 93 ? -3.040 -5.583 -12.231 1.00 97.88 93 ALA A CA 1
ATOM 745 C C . ALA A 1 93 ? -3.557 -4.967 -13.545 1.00 97.88 93 ALA A C 1
ATOM 747 O O . ALA A 1 93 ? -2.766 -4.670 -14.440 1.00 97.88 93 ALA A O 1
ATOM 748 N N . ALA A 1 94 ? -4.867 -4.722 -13.650 1.00 96.44 94 ALA A N 1
ATOM 749 C CA . ALA A 1 94 ? -5.487 -4.039 -14.789 1.00 96.44 94 ALA A CA 1
ATOM 750 C C . ALA A 1 94 ? -5.170 -2.529 -14.848 1.00 96.44 94 ALA A C 1
ATOM 752 O O . ALA A 1 94 ? -5.372 -1.882 -15.880 1.00 96.44 94 ALA A O 1
ATOM 753 N N . GLY A 1 95 ? -4.641 -1.964 -13.759 1.00 95.81 95 GLY A N 1
ATOM 754 C CA . GLY A 1 95 ? -4.360 -0.539 -13.624 1.00 95.81 95 GLY A CA 1
ATOM 755 C C . GLY A 1 95 ? -5.599 0.315 -13.342 1.00 95.81 95 GLY A C 1
ATOM 756 O O . GLY A 1 95 ? -5.545 1.529 -13.543 1.00 95.81 95 GLY A O 1
ATOM 757 N N . ASP A 1 96 ? -6.691 -0.298 -12.876 1.00 95.38 96 ASP A N 1
ATOM 758 C CA . ASP A 1 96 ? -7.943 0.393 -12.533 1.00 95.38 96 ASP A CA 1
ATOM 759 C C . ASP A 1 96 ? -7.841 1.124 -11.187 1.00 95.38 96 ASP A C 1
ATOM 761 O O . ASP A 1 96 ? -8.501 2.139 -10.963 1.00 95.38 96 ASP A O 1
ATOM 765 N N . LEU A 1 97 ? -6.955 0.650 -10.304 1.00 96.81 97 LEU A N 1
ATOM 766 C CA . LEU A 1 97 ? -6.626 1.291 -9.035 1.00 96.81 97 LEU A CA 1
ATOM 767 C C . LEU A 1 97 ? -5.139 1.626 -8.952 1.00 96.81 97 LEU A C 1
ATOM 769 O O . LEU A 1 97 ? -4.270 0.820 -9.273 1.00 96.81 97 LEU A O 1
ATOM 773 N N . VAL A 1 98 ? -4.834 2.822 -8.449 1.00 97.00 98 VAL A N 1
ATOM 774 C CA . VAL A 1 98 ? -3.456 3.232 -8.150 1.00 97.00 98 VAL A CA 1
ATOM 775 C C . VAL A 1 98 ? -2.966 2.607 -6.840 1.00 97.00 98 VAL A C 1
ATOM 777 O O . VAL A 1 98 ? -3.750 2.386 -5.917 1.00 97.00 98 VAL A O 1
ATOM 780 N N . TYR A 1 99 ? -1.649 2.408 -6.711 1.00 97.62 99 TYR A N 1
ATOM 781 C CA . TYR A 1 99 ? -1.019 1.795 -5.530 1.00 97.62 99 TYR A CA 1
ATOM 782 C C . TYR A 1 99 ? -1.490 2.384 -4.194 1.00 97.62 99 TYR A C 1
ATOM 784 O O . TYR A 1 99 ? -1.727 1.647 -3.242 1.00 97.62 99 TYR A O 1
ATOM 792 N N . SER A 1 100 ? -1.642 3.708 -4.100 1.00 96.12 100 SER A N 1
ATOM 793 C CA . SER A 1 100 ? -2.078 4.355 -2.860 1.00 96.12 100 SER A CA 1
ATOM 794 C C . SER A 1 100 ? -3.485 3.935 -2.439 1.00 96.12 100 SER A C 1
ATOM 796 O O . SER A 1 100 ? -3.680 3.717 -1.252 1.00 96.12 100 SER A O 1
ATOM 798 N N . ALA A 1 101 ? -4.421 3.761 -3.375 1.00 97.81 101 ALA A N 1
ATOM 799 C CA . ALA A 1 101 ? -5.764 3.258 -3.088 1.00 97.81 101 ALA A CA 1
ATOM 800 C C . ALA A 1 101 ? -5.721 1.793 -2.632 1.00 97.81 101 ALA A C 1
ATOM 802 O O . ALA A 1 101 ? -6.254 1.453 -1.580 1.00 97.81 101 ALA A O 1
ATOM 803 N N . VAL A 1 102 ? -5.002 0.942 -3.369 1.00 98.31 102 VAL A N 1
ATOM 804 C CA . VAL A 1 102 ? -4.843 -0.486 -3.039 1.00 98.31 102 VAL A CA 1
ATOM 805 C C . VAL A 1 102 ? -4.187 -0.671 -1.670 1.00 98.31 102 VAL A C 1
ATOM 807 O O . VAL A 1 102 ? -4.592 -1.519 -0.876 1.00 98.31 102 VAL A O 1
ATOM 810 N N . ARG A 1 103 ? -3.194 0.158 -1.343 1.00 97.50 103 ARG A N 1
ATOM 811 C CA . ARG A 1 103 ? -2.521 0.139 -0.043 1.00 97.50 103 ARG A CA 1
ATOM 812 C C . ARG A 1 103 ? -3.483 0.391 1.115 1.00 97.50 103 ARG A C 1
ATOM 814 O O . ARG A 1 103 ? -3.306 -0.240 2.152 1.00 97.50 103 ARG A O 1
ATOM 821 N N . GLU A 1 104 ? -4.462 1.276 0.947 1.00 97.38 104 GLU A N 1
ATOM 822 C CA . GLU A 1 104 ? -5.497 1.530 1.955 1.00 97.38 104 GLU A CA 1
ATOM 823 C C . GLU A 1 104 ? -6.527 0.392 1.999 1.00 97.38 104 GLU A C 1
ATOM 825 O O . GLU A 1 104 ? -6.771 -0.168 3.064 1.00 97.38 104 GLU A O 1
ATOM 830 N N . LEU A 1 105 ? -7.049 -0.039 0.845 1.00 98.00 105 LEU A N 1
ATOM 831 C CA . LEU A 1 105 ? -8.056 -1.107 0.768 1.00 98.00 105 LEU A CA 1
ATOM 832 C C . LEU A 1 105 ? -7.549 -2.437 1.343 1.00 98.00 105 LEU A C 1
ATOM 834 O O . LEU A 1 105 ? -8.253 -3.087 2.107 1.00 98.00 105 LEU A O 1
ATOM 838 N N . THR A 1 106 ? -6.290 -2.802 1.085 1.00 97.50 106 THR A N 1
ATOM 839 C CA . THR A 1 106 ? -5.658 -4.016 1.646 1.00 97.50 106 THR A CA 1
ATOM 840 C C . THR A 1 106 ? -5.488 -3.996 3.172 1.00 97.50 106 THR A C 1
ATOM 842 O O . THR A 1 106 ? -5.039 -4.989 3.746 1.00 97.50 106 THR A O 1
ATOM 845 N N . ARG A 1 107 ? -5.785 -2.884 3.861 1.00 95.50 107 ARG A N 1
ATOM 846 C CA . ARG A 1 107 ? -5.818 -2.845 5.334 1.00 95.50 107 ARG A CA 1
ATOM 847 C C . ARG A 1 107 ? -7.155 -3.299 5.898 1.00 95.50 107 ARG A C 1
ATOM 849 O O . ARG A 1 107 ? -7.161 -3.856 6.987 1.00 95.50 107 ARG A O 1
ATOM 856 N N . VAL A 1 108 ? -8.246 -3.086 5.168 1.00 96.75 108 VAL A N 1
ATOM 857 C CA . VAL A 1 108 ? -9.611 -3.268 5.682 1.00 96.75 108 VAL A CA 1
ATOM 858 C C . VAL A 1 108 ? -10.362 -4.381 4.965 1.00 96.75 108 VAL A C 1
ATOM 860 O O . VAL A 1 108 ? -11.141 -5.077 5.596 1.00 96.75 108 VAL A O 1
ATOM 863 N N . ALA A 1 109 ? -10.089 -4.606 3.680 1.00 97.31 109 ALA A N 1
ATOM 864 C CA . ALA A 1 109 ? -10.764 -5.635 2.910 1.00 97.31 109 ALA A CA 1
ATOM 865 C C . ALA A 1 109 ? -10.293 -7.049 3.294 1.00 97.31 109 ALA A C 1
ATOM 867 O O . ALA A 1 109 ? -9.124 -7.287 3.642 1.00 97.31 109 ALA A O 1
ATOM 868 N N . ASP A 1 110 ? -11.226 -7.982 3.170 1.00 97.50 110 ASP A N 1
ATOM 869 C CA . ASP A 1 110 ? -11.034 -9.430 3.136 1.00 97.50 110 ASP A CA 1
ATOM 870 C C . ASP A 1 110 ? -11.741 -10.022 1.899 1.00 97.50 110 ASP A C 1
ATOM 872 O O . ASP A 1 110 ? -12.316 -9.292 1.087 1.00 97.50 110 ASP A O 1
ATOM 876 N N . ALA A 1 111 ? -11.690 -11.346 1.740 1.00 97.00 111 ALA A N 1
ATOM 877 C CA . ALA A 1 111 ? -12.272 -12.030 0.585 1.00 97.00 111 ALA A CA 1
ATOM 878 C C . ALA A 1 111 ? -13.803 -11.861 0.469 1.00 97.00 111 ALA A C 1
ATOM 880 O O . ALA A 1 111 ? -14.349 -11.952 -0.633 1.00 97.00 111 ALA A O 1
ATOM 881 N N . GLU A 1 112 ? -14.504 -11.613 1.581 1.00 97.19 112 GLU A N 1
ATOM 882 C CA . GLU A 1 112 ? -15.958 -11.422 1.588 1.00 97.19 112 GLU A CA 1
ATOM 883 C C . GLU A 1 112 ? -16.337 -9.978 1.234 1.00 97.19 112 GLU A C 1
ATOM 885 O O . GLU A 1 112 ? -17.306 -9.747 0.510 1.00 97.19 112 GLU A O 1
ATOM 890 N N . THR A 1 113 ? -15.544 -9.008 1.692 1.00 98.12 113 THR A N 1
ATOM 891 C CA . THR A 1 113 ? -15.838 -7.570 1.594 1.00 98.12 113 THR A CA 1
ATOM 892 C C . THR A 1 113 ? -15.154 -6.864 0.422 1.00 98.12 113 THR A C 1
ATOM 894 O O . THR A 1 113 ? -15.551 -5.751 0.069 1.00 98.12 113 THR A O 1
ATOM 897 N N . GLU A 1 114 ? -14.154 -7.473 -0.230 1.00 98.19 114 GLU A N 1
ATOM 898 C CA . GLU A 1 114 ? -13.379 -6.815 -1.297 1.00 98.19 114 GLU A CA 1
ATOM 899 C C . GLU A 1 114 ? -14.234 -6.329 -2.477 1.00 98.19 114 GLU A C 1
ATOM 901 O O . GLU A 1 114 ? -13.906 -5.317 -3.092 1.00 98.19 114 GLU A O 1
ATOM 906 N N . ALA A 1 115 ? -15.351 -6.998 -2.780 1.00 98.19 115 ALA A N 1
ATOM 907 C CA . ALA A 1 115 ? -16.255 -6.572 -3.848 1.00 98.19 115 ALA A CA 1
ATOM 908 C C . ALA A 1 115 ? -16.995 -5.272 -3.505 1.00 98.19 115 ALA A C 1
ATOM 910 O O . ALA A 1 115 ? -17.049 -4.369 -4.335 1.00 98.19 115 ALA A O 1
ATOM 911 N N . GLU A 1 116 ? -17.512 -5.161 -2.278 1.00 98.31 116 GLU A N 1
ATOM 912 C CA . GLU A 1 116 ? -18.199 -3.955 -1.798 1.00 98.31 116 GLU A CA 1
ATOM 913 C C . GLU A 1 116 ? -17.220 -2.774 -1.745 1.00 98.31 116 GLU A C 1
ATOM 915 O O . GLU A 1 116 ? -17.541 -1.661 -2.159 1.00 98.31 116 GLU A O 1
ATOM 920 N N . TRP A 1 117 ? -15.986 -3.024 -1.295 1.00 98.25 117 TRP A N 1
ATOM 921 C CA . TRP A 1 117 ? -14.925 -2.019 -1.280 1.00 98.25 117 TRP A CA 1
ATOM 922 C C . TRP A 1 117 ? -14.528 -1.534 -2.678 1.00 98.25 117 TRP A C 1
ATOM 924 O O . TRP A 1 117 ? -14.273 -0.342 -2.850 1.00 98.25 117 TRP A O 1
ATOM 934 N N . LEU A 1 118 ? -14.483 -2.426 -3.672 1.00 98.25 118 LEU A N 1
ATOM 935 C CA . LEU A 1 118 ? -14.211 -2.062 -5.065 1.00 98.25 118 LEU A CA 1
ATOM 936 C C . LEU A 1 118 ? -15.321 -1.190 -5.659 1.00 98.25 118 LEU A C 1
ATOM 938 O O . LEU A 1 118 ? -15.015 -0.191 -6.306 1.00 98.25 118 LEU A O 1
ATOM 942 N N . GLU A 1 119 ? -16.583 -1.529 -5.400 1.00 97.81 119 GLU A N 1
ATOM 943 C CA . GLU A 1 119 ? -17.737 -0.761 -5.876 1.00 97.81 119 GLU A CA 1
ATOM 944 C C . GLU A 1 119 ? -17.712 0.674 -5.335 1.00 97.81 119 GLU A C 1
ATOM 946 O O . GLU A 1 119 ? -17.781 1.640 -6.093 1.00 97.81 119 GLU A O 1
ATOM 951 N N . VAL A 1 120 ? -17.520 0.852 -4.024 1.00 97.06 120 VAL A N 1
ATOM 952 C CA . VAL A 1 120 ? -17.500 2.202 -3.435 1.00 97.06 120 VAL A CA 1
ATOM 953 C C . VAL A 1 120 ? -16.240 3.001 -3.782 1.00 97.06 120 VAL A C 1
ATOM 955 O O . VAL A 1 120 ? -16.249 4.232 -3.675 1.00 97.06 120 VAL A O 1
ATOM 958 N N . ALA A 1 121 ? -15.152 2.321 -4.160 1.00 96.75 121 ALA A N 1
ATOM 959 C CA . ALA A 1 121 ? -13.907 2.940 -4.604 1.00 96.75 121 ALA A CA 1
ATOM 960 C C . ALA A 1 121 ? -13.989 3.461 -6.047 1.00 96.75 121 ALA A C 1
ATOM 962 O O . ALA A 1 121 ? -13.156 4.286 -6.439 1.00 96.75 121 ALA A O 1
ATOM 963 N N . GLU A 1 122 ? -14.983 3.033 -6.830 1.00 95.00 122 GLU A N 1
ATOM 964 C CA . GLU A 1 122 ? -15.160 3.480 -8.206 1.00 95.00 122 GLU A CA 1
ATOM 965 C C . GLU A 1 122 ? -15.302 5.010 -8.279 1.00 95.00 122 GLU A C 1
ATOM 967 O O . GLU A 1 122 ? -16.072 5.652 -7.557 1.00 95.00 122 GLU A O 1
ATOM 972 N N . GLY A 1 123 ? -14.480 5.631 -9.130 1.00 92.44 123 GLY A N 1
ATOM 973 C CA . GLY A 1 123 ? -14.441 7.085 -9.292 1.00 92.44 123 GLY A CA 1
ATOM 974 C C . GLY A 1 123 ? -13.912 7.867 -8.080 1.00 92.44 123 GLY A C 1
ATOM 975 O O . GLY A 1 123 ? -13.956 9.100 -8.097 1.00 92.44 123 GLY A O 1
ATOM 976 N N . LYS A 1 124 ? -13.406 7.203 -7.030 1.00 95.81 124 LYS A N 1
ATOM 977 C CA . LYS A 1 124 ? -12.822 7.866 -5.857 1.00 95.81 124 LYS A CA 1
ATOM 978 C C . LYS A 1 124 ? -11.327 8.100 -6.019 1.00 95.81 124 LYS A C 1
ATOM 980 O O . LYS A 1 124 ? -10.589 7.303 -6.593 1.00 95.81 124 LYS A O 1
ATOM 985 N N . THR A 1 125 ? -10.850 9.197 -5.443 1.00 95.25 125 THR A N 1
ATOM 986 C CA . THR A 1 125 ? -9.413 9.437 -5.298 1.00 95.25 125 THR A CA 1
ATOM 987 C C . THR A 1 125 ? -8.841 8.599 -4.157 1.00 95.25 125 THR A C 1
ATOM 989 O O . THR A 1 125 ? -9.542 8.260 -3.203 1.00 95.25 125 THR A O 1
ATOM 992 N N . ALA A 1 126 ? -7.534 8.333 -4.185 1.00 93.38 126 ALA A N 1
ATOM 993 C CA . ALA A 1 126 ? -6.867 7.618 -3.096 1.00 93.38 126 ALA A CA 1
ATOM 994 C C . ALA A 1 126 ? -7.069 8.291 -1.722 1.00 93.38 126 ALA A C 1
ATOM 996 O O . ALA A 1 126 ? -7.227 7.599 -0.727 1.00 93.38 126 ALA A O 1
ATOM 997 N N . SER A 1 127 ? -7.137 9.626 -1.664 1.00 91.88 127 SER A N 1
ATOM 998 C CA . SER A 1 127 ? -7.408 10.366 -0.420 1.00 91.88 127 SER A CA 1
ATOM 999 C C . SER A 1 127 ? -8.867 10.284 0.041 1.00 91.88 127 SER A C 1
ATOM 1001 O O . SER A 1 127 ? -9.162 10.486 1.216 1.00 91.88 127 SER A O 1
ATOM 1003 N N . GLN A 1 128 ? -9.817 10.049 -0.868 1.00 94.94 128 GLN A N 1
ATOM 1004 C CA . GLN A 1 128 ? -11.196 9.731 -0.486 1.00 94.94 128 GLN A CA 1
ATOM 1005 C C . GLN A 1 128 ? -11.271 8.314 0.082 1.00 94.94 128 GLN A C 1
ATOM 1007 O O . GLN A 1 128 ? -11.869 8.131 1.136 1.00 94.94 128 GLN A O 1
ATOM 1012 N N . ILE A 1 129 ? -10.599 7.359 -0.564 1.00 96.88 129 ILE A N 1
ATOM 1013 C CA . ILE A 1 129 ? -10.509 5.972 -0.098 1.00 96.88 129 ILE A CA 1
ATOM 1014 C C . ILE A 1 129 ? -9.844 5.914 1.282 1.00 96.88 129 ILE A C 1
ATOM 1016 O O . ILE A 1 129 ? -10.427 5.339 2.189 1.00 96.88 129 ILE A O 1
ATOM 1020 N N . GLU A 1 130 ? -8.713 6.600 1.488 1.00 93.50 130 GLU A N 1
ATOM 1021 C CA . GLU A 1 130 ? -8.033 6.698 2.794 1.00 93.50 130 GLU A CA 1
ATOM 1022 C C . GLU A 1 130 ? -8.987 7.145 3.910 1.00 93.50 130 GLU A C 1
ATOM 1024 O O . GLU A 1 130 ? -9.002 6.559 4.989 1.00 93.50 130 GLU A O 1
ATOM 1029 N N . ARG A 1 131 ? -9.831 8.151 3.643 1.00 91.56 131 ARG A N 1
ATOM 1030 C CA . ARG A 1 131 ? -10.830 8.623 4.612 1.00 91.56 131 ARG A CA 1
ATOM 1031 C C . ARG A 1 131 ? -11.928 7.599 4.877 1.00 91.56 131 ARG A C 1
ATOM 1033 O O . ARG A 1 131 ? -12.362 7.487 6.013 1.00 91.56 131 ARG A O 1
ATOM 1040 N N . MET A 1 132 ? -12.371 6.867 3.858 1.00 93.81 132 MET A N 1
ATOM 1041 C CA . MET A 1 132 ? -13.398 5.828 4.004 1.00 93.81 132 MET A CA 1
ATOM 1042 C C . MET A 1 132 ? -12.886 4.616 4.788 1.00 93.81 132 MET A C 1
ATOM 1044 O O . MET A 1 132 ? -13.634 4.017 5.553 1.00 93.81 132 MET A O 1
ATOM 1048 N N . THR A 1 133 ? -11.612 4.266 4.608 1.00 94.62 133 THR A N 1
ATOM 1049 C CA . THR A 1 133 ? -10.955 3.170 5.330 1.00 94.62 133 THR A CA 1
ATOM 1050 C C . THR A 1 133 ? -10.454 3.585 6.715 1.00 94.62 133 THR A C 1
ATOM 1052 O O . THR A 1 133 ? -10.098 2.732 7.522 1.00 94.62 133 THR A O 1
ATOM 1055 N N . SER A 1 134 ? -10.382 4.885 7.005 1.00 90.94 134 SER A N 1
ATOM 1056 C CA . SER A 1 134 ? -9.946 5.384 8.309 1.00 90.94 134 SER A CA 1
ATOM 1057 C C . SER A 1 134 ? -10.929 4.952 9.396 1.00 90.94 134 SER A C 1
ATOM 1059 O O . SER A 1 134 ? -12.141 5.092 9.245 1.00 90.94 134 SER A O 1
ATOM 1061 N N . GLY A 1 135 ? -10.413 4.403 10.495 1.00 87.94 135 GLY A N 1
ATOM 1062 C CA . GLY A 1 135 ? -11.253 3.911 11.586 1.00 87.94 135 GLY A CA 1
ATOM 1063 C C . GLY A 1 135 ? -11.978 2.589 11.288 1.00 87.94 135 GLY A C 1
ATOM 1064 O O . GLY A 1 135 ? -12.916 2.243 12.003 1.00 87.94 135 GLY A O 1
ATOM 1065 N N . LYS A 1 136 ? -11.596 1.866 10.229 1.00 92.19 136 LYS A N 1
ATOM 1066 C CA . LYS A 1 136 ? -12.092 0.518 9.897 1.00 92.19 136 LYS A CA 1
ATOM 1067 C C . LYS A 1 136 ? -11.053 -0.535 10.280 1.00 92.19 136 LYS A C 1
ATOM 1069 O O . LYS A 1 136 ? -9.850 -0.276 10.214 1.00 92.19 136 LYS A O 1
ATOM 1074 N N . LYS A 1 137 ? -11.502 -1.734 10.639 1.00 91.62 137 LYS A N 1
ATOM 1075 C CA . LYS A 1 137 ? -10.640 -2.909 10.861 1.00 91.62 137 LYS A CA 1
ATOM 1076 C C . LYS A 1 137 ? -10.736 -3.895 9.682 1.00 91.62 137 LYS A C 1
ATOM 1078 O O . LYS A 1 137 ? -11.656 -3.783 8.872 1.00 91.62 137 LYS A O 1
ATOM 1083 N N . PRO A 1 138 ? -9.805 -4.863 9.564 1.00 92.19 138 PRO A N 1
ATOM 1084 C CA . PRO A 1 138 ? -9.932 -5.952 8.597 1.00 92.19 138 PRO A CA 1
ATOM 1085 C C . PRO A 1 138 ? -11.289 -6.670 8.703 1.00 92.19 138 PRO A C 1
ATOM 1087 O O . PRO A 1 138 ? -11.703 -7.032 9.806 1.00 92.19 138 PRO A O 1
ATOM 1090 N N . GLY A 1 139 ? -11.947 -6.872 7.562 1.00 93.75 139 GLY A N 1
ATOM 1091 C CA . GLY A 1 139 ? -13.259 -7.510 7.423 1.00 93.75 139 GLY A CA 1
ATOM 1092 C C . GLY A 1 139 ? -14.460 -6.578 7.601 1.00 93.75 139 GLY A C 1
ATOM 1093 O O . GLY A 1 139 ? -15.594 -7.016 7.423 1.00 93.75 139 GLY A O 1
ATOM 1094 N N . ASP A 1 140 ? -14.250 -5.298 7.928 1.00 95.75 140 ASP A N 1
ATOM 1095 C CA . ASP A 1 140 ? -15.350 -4.332 7.936 1.00 95.75 140 ASP A CA 1
ATOM 1096 C C . ASP A 1 140 ? -15.821 -4.040 6.502 1.00 95.75 140 ASP A C 1
ATOM 1098 O O . ASP A 1 140 ? -15.028 -3.894 5.564 1.00 95.75 140 ASP A O 1
ATOM 1102 N N . ARG A 1 141 ? -17.129 -3.861 6.348 1.00 96.94 141 ARG A N 1
ATOM 1103 C CA . ARG A 1 141 ? -17.770 -3.373 5.125 1.00 96.94 141 ARG A CA 1
ATOM 1104 C C . ARG A 1 141 ? -17.663 -1.848 5.026 1.00 96.94 141 ARG A C 1
ATOM 1106 O O . ARG A 1 141 ? -17.542 -1.163 6.047 1.00 96.94 141 ARG A O 1
ATOM 1113 N N . PRO A 1 142 ? -17.807 -1.262 3.823 1.00 94.62 142 PRO A N 1
ATOM 1114 C CA . PRO A 1 142 ? -17.843 0.193 3.666 1.00 94.62 142 PRO A CA 1
ATOM 1115 C C . PRO A 1 142 ? -18.919 0.894 4.509 1.00 94.62 142 PRO A C 1
ATOM 1117 O O . PRO A 1 142 ? -18.708 2.018 4.962 1.00 94.62 142 PRO A O 1
ATOM 1120 N N . SER A 1 143 ? -20.064 0.235 4.718 1.00 93.31 143 SER A N 1
ATOM 1121 C CA . SER A 1 143 ? -21.210 0.760 5.470 1.00 93.31 143 SER A CA 1
ATOM 1122 C C . SER A 1 143 ? -21.075 0.660 6.986 1.00 93.31 143 SER A C 1
ATOM 1124 O O . SER A 1 143 ? -21.881 1.256 7.700 1.00 93.31 143 SER A O 1
ATOM 1126 N N . ASP A 1 144 ? -20.110 -0.112 7.487 1.00 92.62 144 ASP A N 1
ATOM 1127 C CA . ASP A 1 144 ? -19.943 -0.300 8.926 1.00 92.62 144 ASP A CA 1
ATOM 1128 C C . ASP A 1 144 ? -19.578 1.031 9.603 1.00 92.62 144 ASP A C 1
ATOM 1130 O O . ASP A 1 144 ? -19.059 1.944 8.951 1.00 92.62 144 ASP A O 1
ATOM 1134 N N . PRO A 1 145 ? -19.838 1.210 10.908 1.00 87.31 145 PRO A N 1
ATOM 1135 C CA . PRO A 1 145 ? -19.435 2.425 11.607 1.00 87.31 145 PRO A CA 1
ATOM 1136 C C . PRO A 1 145 ? -17.909 2.569 11.615 1.00 87.31 145 PRO A C 1
ATOM 1138 O O . PRO A 1 145 ? -17.169 1.586 11.666 1.00 87.31 145 PRO A O 1
ATOM 1141 N N . THR A 1 146 ? -17.410 3.800 11.510 1.00 86.81 146 THR A N 1
ATOM 1142 C CA . THR A 1 146 ? -15.997 4.092 11.781 1.00 86.81 146 THR A CA 1
ATOM 1143 C C . THR A 1 146 ? -15.785 4.193 13.283 1.00 86.81 146 THR A C 1
ATOM 1145 O O . THR A 1 146 ? -16.654 4.653 14.023 1.00 86.81 146 THR A O 1
ATOM 1148 N N . ARG A 1 147 ? -14.614 3.757 13.719 1.00 83.44 147 ARG A N 1
ATOM 1149 C CA . ARG A 1 147 ? -14.154 3.792 15.100 1.00 83.44 147 ARG A CA 1
ATOM 1150 C C . ARG A 1 147 ? -13.070 4.861 15.210 1.00 83.44 147 ARG A C 1
ATOM 1152 O O . ARG A 1 147 ? -11.994 4.635 14.648 1.00 83.44 147 ARG A O 1
ATOM 1159 N N . PRO A 1 148 ? -13.334 6.019 15.846 1.00 78.44 148 PRO A N 1
ATOM 1160 C CA . PRO A 1 148 ? -12.325 7.060 16.045 1.00 78.44 148 PRO A CA 1
ATOM 1161 C C . PRO A 1 148 ? -11.034 6.520 16.672 1.00 78.44 148 PRO A C 1
ATOM 1163 O O . PRO A 1 148 ? -9.946 6.899 16.247 1.00 78.44 148 PRO A O 1
ATOM 1166 N N . GLU A 1 149 ? -11.153 5.544 17.576 1.00 73.81 149 GLU A N 1
ATOM 1167 C CA . GLU A 1 149 ? -10.036 4.870 18.242 1.00 73.81 149 GLU A CA 1
ATOM 1168 C C . GLU A 1 149 ? -9.130 4.067 17.284 1.00 73.81 149 GLU A C 1
ATOM 1170 O O . GLU A 1 149 ? -7.989 3.752 17.611 1.00 73.81 149 GLU A O 1
ATOM 1175 N N . LEU A 1 150 ? -9.615 3.738 16.080 1.00 73.31 150 LEU A N 1
ATOM 1176 C CA . LEU A 1 150 ? -8.849 3.055 15.031 1.00 73.31 150 LEU A CA 1
ATOM 1177 C C . LEU A 1 150 ? -8.313 4.022 13.958 1.00 73.31 150 LEU A C 1
ATOM 1179 O O . LEU A 1 150 ? -7.681 3.592 12.987 1.00 73.31 150 LEU A O 1
ATOM 1183 N N . GLU A 1 151 ? -8.570 5.328 14.073 1.00 75.50 151 GLU A N 1
ATOM 1184 C CA . GLU A 1 151 ? -8.037 6.312 13.133 1.00 75.50 151 GLU A CA 1
ATOM 1185 C C . GLU A 1 151 ? -6.531 6.504 13.324 1.00 75.50 151 GLU A C 1
ATOM 1187 O O . GLU A 1 151 ? -6.066 7.182 14.243 1.00 75.50 151 GLU A O 1
ATOM 1192 N N . ARG A 1 152 ? -5.736 5.979 12.389 1.00 72.69 152 ARG A N 1
ATOM 1193 C CA . ARG A 1 152 ? -4.281 6.157 12.422 1.00 72.69 152 ARG A CA 1
ATOM 1194 C C . ARG A 1 152 ? -3.910 7.626 12.221 1.00 72.69 152 ARG A C 1
ATOM 1196 O O . ARG A 1 152 ? -4.196 8.215 11.177 1.00 72.69 152 ARG A O 1
ATOM 1203 N N . LYS A 1 153 ? -3.193 8.211 13.182 1.00 76.06 153 LYS A N 1
ATOM 1204 C CA . LYS A 1 153 ? -2.661 9.576 13.071 1.00 76.06 153 LYS A CA 1
ATOM 1205 C C . LYS A 1 153 ? -1.260 9.553 12.458 1.00 76.06 153 LYS A C 1
ATOM 1207 O O . LYS A 1 153 ? -0.368 8.835 12.904 1.00 76.06 153 LYS A O 1
ATOM 1212 N N . ARG A 1 154 ? -1.052 10.346 11.402 1.00 77.62 154 ARG A N 1
ATOM 1213 C CA . ARG A 1 154 ? 0.253 10.467 10.735 1.00 77.62 154 ARG A CA 1
ATOM 1214 C C . ARG A 1 154 ? 1.101 11.524 11.434 1.00 77.62 154 ARG A C 1
ATOM 1216 O O . ARG A 1 154 ? 0.817 12.711 11.316 1.00 77.62 154 ARG A O 1
ATOM 1223 N N . VAL A 1 155 ? 2.182 11.088 12.071 1.00 81.00 155 VAL A N 1
ATOM 1224 C CA . VAL A 1 155 ? 3.184 11.974 12.673 1.00 81.00 155 VAL A CA 1
ATOM 1225 C C . VAL A 1 155 ? 4.445 11.984 11.804 1.00 81.00 155 VAL A C 1
ATOM 1227 O O . VAL A 1 155 ? 4.991 10.927 11.486 1.00 81.00 155 VAL A O 1
ATOM 1230 N N . THR A 1 156 ? 4.903 13.174 11.401 1.00 84.62 156 THR A N 1
ATOM 1231 C CA . THR A 1 156 ? 6.117 13.360 10.588 1.00 84.62 156 THR A CA 1
ATOM 1232 C C . THR A 1 156 ? 7.115 14.219 11.350 1.00 84.62 156 THR A C 1
ATOM 1234 O O . THR A 1 156 ? 6.800 15.344 11.728 1.00 84.62 156 THR A O 1
ATOM 1237 N N . PHE A 1 157 ? 8.336 13.712 11.521 1.00 84.44 157 PHE A N 1
ATOM 1238 C CA . PHE A 1 157 ? 9.429 14.439 12.162 1.00 84.44 157 PHE A CA 1
ATOM 1239 C C . PHE A 1 157 ? 10.545 14.749 11.162 1.00 84.44 157 PHE A C 1
ATOM 1241 O O . PHE A 1 157 ? 10.999 13.861 10.442 1.00 84.44 157 PHE A O 1
ATOM 1248 N N . ASN A 1 158 ? 11.040 15.987 11.180 1.00 87.38 158 ASN A N 1
ATOM 1249 C CA . ASN A 1 158 ? 12.293 16.365 10.528 1.00 87.38 158 ASN A CA 1
ATOM 1250 C C . ASN A 1 158 ? 13.403 16.350 11.583 1.00 87.38 158 ASN A C 1
ATOM 1252 O O . ASN A 1 158 ? 13.545 17.295 12.357 1.00 87.38 158 ASN A O 1
ATOM 1256 N N . LEU A 1 159 ? 14.146 15.246 11.660 1.00 87.81 159 LEU A N 1
ATOM 1257 C CA . LEU A 1 159 ? 15.149 15.015 12.700 1.00 87.81 159 LEU A CA 1
ATOM 1258 C C . LEU A 1 159 ? 16.556 15.383 12.217 1.00 87.81 159 LEU A C 1
ATOM 1260 O O . LEU A 1 159 ? 16.903 15.161 11.057 1.00 87.81 159 LEU A O 1
ATOM 1264 N N . SER A 1 160 ? 17.395 15.883 13.128 1.00 91.19 160 SER A N 1
ATOM 1265 C CA . SER A 1 160 ? 18.838 15.967 12.884 1.00 91.19 160 SER A CA 1
ATOM 1266 C C . SER A 1 160 ? 19.448 14.557 12.768 1.00 91.19 160 SER A C 1
ATOM 1268 O O . SER A 1 160 ? 18.876 13.595 13.294 1.00 91.19 160 SER A O 1
ATOM 1270 N N . PRO A 1 161 ? 20.634 14.396 12.146 1.00 85.25 161 PRO A N 1
ATOM 1271 C CA . PRO A 1 161 ? 21.289 13.090 12.046 1.00 85.25 161 PRO A CA 1
ATOM 1272 C C . PRO A 1 161 ? 21.513 12.404 13.401 1.00 85.25 161 PRO A C 1
ATOM 1274 O O . PRO A 1 161 ? 21.334 11.193 13.510 1.00 85.25 161 PRO A O 1
ATOM 1277 N N . SER A 1 162 ? 21.851 13.169 14.446 1.00 84.62 162 SER A N 1
ATOM 1278 C CA . SER A 1 162 ? 22.044 12.637 15.800 1.00 84.62 162 SER A CA 1
ATOM 1279 C C . SER A 1 162 ? 20.735 12.146 16.424 1.00 84.62 162 SER A C 1
ATOM 1281 O O . SER A 1 162 ? 20.698 11.043 16.965 1.00 84.62 162 SER A O 1
ATOM 1283 N N . ALA A 1 163 ? 19.645 12.909 16.296 1.00 87.88 163 ALA A N 1
ATOM 1284 C CA . ALA A 1 163 ? 18.329 12.500 16.785 1.00 87.88 163 ALA A CA 1
ATOM 1285 C C . ALA A 1 163 ? 17.796 11.272 16.029 1.00 87.88 163 ALA A C 1
ATOM 1287 O O . ALA A 1 163 ? 17.253 10.350 16.634 1.00 87.88 163 ALA A O 1
ATOM 1288 N N . TYR A 1 164 ? 18.008 11.213 14.712 1.00 82.50 164 TYR A N 1
ATOM 1289 C CA . TYR A 1 164 ? 17.643 10.049 13.906 1.00 82.50 164 TYR A CA 1
ATOM 1290 C C . TYR A 1 164 ? 18.451 8.798 14.285 1.00 82.50 164 TYR A C 1
ATOM 1292 O O . TYR A 1 164 ? 17.887 7.708 14.388 1.00 82.50 164 TYR A O 1
ATOM 1300 N N . ALA A 1 165 ? 19.757 8.939 14.537 1.00 78.31 165 ALA A N 1
ATOM 1301 C CA . ALA A 1 165 ? 20.595 7.835 15.003 1.00 78.31 165 ALA A CA 1
ATOM 1302 C C . ALA A 1 165 ? 20.112 7.284 16.355 1.00 78.31 165 ALA A C 1
ATOM 1304 O O . ALA A 1 165 ? 19.990 6.068 16.500 1.00 78.31 165 ALA A O 1
ATOM 1305 N N . LEU A 1 166 ? 19.762 8.164 17.300 1.00 89.25 166 LEU A N 1
ATOM 1306 C CA . LEU A 1 166 ? 19.182 7.774 18.589 1.00 89.25 166 LEU A CA 1
ATOM 1307 C C . LEU A 1 166 ? 17.839 7.056 18.423 1.00 89.25 166 LEU A C 1
ATOM 1309 O O . LEU A 1 166 ? 17.629 6.018 19.044 1.00 89.25 166 LEU A O 1
ATOM 1313 N N . LEU A 1 167 ? 16.955 7.543 17.546 1.00 88.62 167 LEU A N 1
ATOM 1314 C CA . LEU A 1 167 ? 15.671 6.889 17.271 1.00 88.62 167 LEU A CA 1
ATOM 1315 C C . LEU A 1 167 ? 15.864 5.466 16.723 1.00 88.62 167 LEU A C 1
ATOM 1317 O O . LEU A 1 167 ? 15.168 4.537 17.135 1.00 88.62 167 LEU A O 1
ATOM 1321 N N . ARG A 1 168 ? 16.833 5.275 15.816 1.00 84.25 168 ARG A N 1
ATOM 1322 C CA . ARG A 1 168 ? 17.182 3.944 15.295 1.00 84.25 168 ARG A CA 1
ATOM 1323 C C . ARG A 1 168 ? 17.725 3.028 16.389 1.00 84.25 168 ARG A C 1
ATOM 1325 O O . ARG A 1 168 ? 17.286 1.885 16.479 1.00 84.25 168 ARG A O 1
ATOM 1332 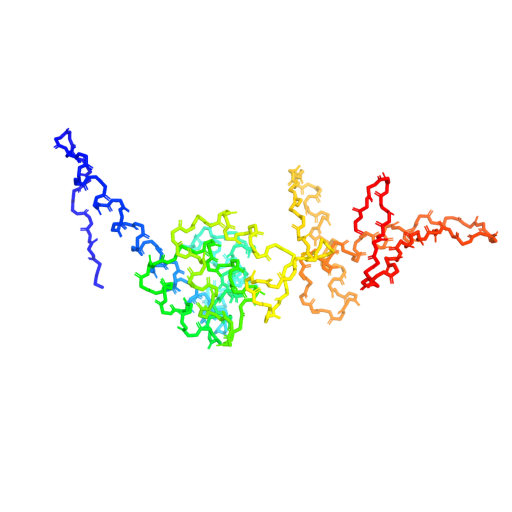N N . GLN A 1 169 ? 18.636 3.531 17.221 1.00 85.69 169 GLN A N 1
ATOM 1333 C CA . GLN A 1 169 ? 19.186 2.778 18.351 1.00 85.69 169 GLN A CA 1
ATOM 1334 C C . GLN A 1 169 ? 18.092 2.373 19.344 1.00 85.69 169 GLN A C 1
ATOM 1336 O O . GLN A 1 169 ? 18.045 1.213 19.745 1.00 85.69 169 GLN A O 1
ATOM 1341 N N . ALA A 1 170 ? 17.178 3.286 19.683 1.00 89.00 170 ALA A N 1
ATOM 1342 C CA . ALA A 1 170 ? 16.045 3.000 20.558 1.00 89.00 170 ALA A CA 1
ATOM 1343 C C . ALA A 1 170 ? 15.166 1.874 19.993 1.00 89.00 170 ALA A C 1
ATOM 1345 O O . ALA A 1 170 ? 14.808 0.951 20.721 1.00 89.00 170 ALA A O 1
ATOM 1346 N N . ARG A 1 171 ? 14.881 1.885 18.680 1.00 87.62 171 ARG A N 1
ATOM 1347 C CA . ARG A 1 171 ? 14.135 0.791 18.036 1.00 87.62 171 ARG A CA 1
ATOM 1348 C C . ARG A 1 171 ? 14.876 -0.538 18.125 1.00 87.62 171 ARG A C 1
ATOM 1350 O O . ARG A 1 171 ? 14.253 -1.552 18.418 1.00 87.62 171 ARG A O 1
ATOM 1357 N N . ASP A 1 172 ? 16.188 -0.547 17.899 1.00 82.06 172 ASP A N 1
ATOM 1358 C CA . ASP A 1 172 ? 16.993 -1.768 17.996 1.00 82.06 172 ASP A CA 1
ATOM 1359 C C . ASP A 1 172 ? 17.034 -2.344 19.421 1.00 82.06 172 ASP A C 1
ATOM 1361 O O . ASP A 1 172 ? 17.022 -3.569 19.571 1.00 82.06 172 ASP A O 1
ATOM 1365 N N . VAL A 1 173 ? 17.074 -1.491 20.450 1.00 86.50 173 VAL A N 1
ATOM 1366 C CA . VAL A 1 173 ? 17.008 -1.903 21.863 1.00 86.50 173 VAL A CA 1
ATOM 1367 C C . VAL A 1 173 ? 15.644 -2.514 22.176 1.00 86.50 173 VAL A C 1
ATOM 1369 O O . VAL A 1 173 ? 15.583 -3.683 22.552 1.00 86.50 173 VAL A O 1
ATOM 1372 N N . LEU A 1 174 ? 14.555 -1.787 21.906 1.00 86.31 174 LEU A N 1
ATOM 1373 C CA . LEU A 1 174 ? 13.193 -2.254 22.190 1.00 86.31 174 LEU A CA 1
ATOM 1374 C C . LEU A 1 174 ? 12.843 -3.536 21.425 1.00 86.31 174 LEU A C 1
ATOM 1376 O O . LEU A 1 174 ? 12.183 -4.428 21.960 1.00 86.31 174 LEU A O 1
ATOM 1380 N N . ARG A 1 175 ? 13.340 -3.678 20.188 1.00 83.75 175 ARG A N 1
ATOM 1381 C CA . ARG A 1 175 ? 13.199 -4.913 19.404 1.00 83.75 175 ARG A CA 1
ATOM 1382 C C . ARG A 1 175 ? 13.829 -6.101 20.128 1.00 83.75 175 ARG A C 1
ATOM 1384 O O . ARG A 1 175 ? 13.228 -7.169 20.186 1.00 83.75 175 ARG A O 1
ATOM 1391 N N . LYS A 1 176 ? 15.050 -5.941 20.653 1.00 81.69 176 LYS A N 1
ATOM 1392 C CA . LYS A 1 176 ? 15.762 -7.012 21.373 1.00 81.69 176 LYS A CA 1
ATOM 1393 C C . LYS A 1 176 ? 15.048 -7.388 22.669 1.00 81.69 176 LYS A C 1
ATOM 1395 O O . LYS A 1 176 ? 14.929 -8.574 22.954 1.00 81.69 176 LYS A O 1
ATOM 1400 N N . GLU A 1 177 ? 14.555 -6.401 23.410 1.00 83.19 177 GLU A N 1
ATOM 1401 C CA . GLU A 1 177 ? 13.802 -6.616 24.653 1.00 83.19 177 GLU A CA 1
ATOM 1402 C C . GLU A 1 177 ? 12.467 -7.330 24.403 1.00 83.19 177 GLU A C 1
ATOM 1404 O O . GLU A 1 177 ? 12.052 -8.166 25.199 1.00 83.19 177 GLU A O 1
ATOM 1409 N N . SER A 1 178 ? 11.855 -7.094 23.241 1.00 77.81 178 SER A N 1
ATOM 1410 C CA . SER A 1 178 ? 10.610 -7.737 22.801 1.00 77.81 178 SER A CA 1
ATOM 1411 C C . SER A 1 178 ? 10.833 -9.101 22.118 1.00 77.81 178 SER A C 1
ATOM 1413 O O . SER A 1 178 ? 10.033 -9.531 21.290 1.00 77.81 178 SER A O 1
ATOM 1415 N N . GLY A 1 179 ? 11.946 -9.785 22.407 1.00 77.00 179 GLY A N 1
ATOM 1416 C CA . GLY A 1 179 ? 12.248 -11.118 21.865 1.00 77.00 179 GLY A CA 1
ATOM 1417 C C . GLY A 1 179 ? 12.722 -11.140 20.406 1.00 77.00 179 GLY A C 1
ATOM 1418 O O . GLY A 1 179 ? 12.760 -12.199 19.785 1.00 77.00 179 GLY A O 1
ATOM 1419 N N . GLY A 1 180 ? 13.106 -9.992 19.843 1.00 68.38 180 GLY A N 1
ATOM 1420 C CA . GLY A 1 180 ? 13.711 -9.890 18.512 1.00 68.38 180 GLY A CA 1
ATOM 1421 C C . GLY A 1 180 ? 12.728 -9.839 17.338 1.00 68.38 180 GLY A C 1
ATOM 1422 O O . GLY A 1 180 ? 13.183 -9.710 16.200 1.00 68.38 180 GLY A O 1
ATOM 1423 N N . ALA A 1 181 ? 11.416 -9.904 17.584 1.00 68.69 181 ALA A N 1
ATOM 1424 C CA . ALA A 1 181 ? 10.396 -9.746 16.546 1.00 68.69 181 ALA A CA 1
ATOM 1425 C C . ALA A 1 181 ? 10.423 -8.329 15.942 1.00 68.69 181 ALA A C 1
ATOM 1427 O O . ALA A 1 181 ? 10.781 -7.371 16.623 1.00 68.69 181 ALA A O 1
ATOM 1428 N N . HIS A 1 182 ? 10.064 -8.180 14.660 1.00 69.88 182 HIS A N 1
ATOM 1429 C CA . HIS A 1 182 ? 9.939 -6.856 14.031 1.00 69.88 182 HIS A CA 1
ATOM 1430 C C . HIS A 1 182 ? 8.872 -6.034 14.769 1.00 69.88 182 HIS A C 1
ATOM 1432 O O . HIS A 1 182 ? 7.779 -6.534 15.022 1.00 69.88 182 HIS A O 1
ATOM 1438 N N . LEU A 1 183 ? 9.219 -4.797 15.131 1.00 73.56 183 LEU A N 1
ATOM 1439 C CA . LEU A 1 183 ? 8.293 -3.831 15.712 1.00 73.56 183 LEU A CA 1
ATOM 1440 C C . LEU A 1 183 ? 7.824 -2.896 14.603 1.00 73.56 183 LEU A C 1
ATOM 1442 O O . LEU A 1 183 ? 8.638 -2.160 14.020 1.00 73.56 183 LEU A O 1
ATOM 1446 N N . ASP A 1 184 ? 6.521 -2.913 14.338 1.00 77.62 184 ASP A N 1
ATOM 1447 C CA . ASP A 1 184 ? 5.910 -1.901 13.491 1.00 77.62 184 ASP A CA 1
ATOM 1448 C C . ASP A 1 184 ? 5.968 -0.514 14.158 1.00 77.62 184 ASP A C 1
ATOM 1450 O O . ASP A 1 184 ? 6.417 -0.352 15.297 1.00 77.62 184 ASP A O 1
ATOM 1454 N N . ASP A 1 185 ? 5.602 0.523 13.402 1.00 80.81 185 ASP A N 1
ATOM 1455 C CA . ASP A 1 185 ? 5.700 1.898 13.891 1.00 80.81 185 ASP A CA 1
ATOM 1456 C C . ASP A 1 185 ? 4.806 2.153 15.116 1.00 80.81 185 ASP A C 1
ATOM 1458 O O . ASP A 1 185 ? 5.230 2.903 15.993 1.00 80.81 185 ASP A O 1
ATOM 1462 N N . ASP A 1 186 ? 3.630 1.522 15.206 1.00 80.75 186 ASP A N 1
ATOM 1463 C CA . ASP A 1 186 ? 2.691 1.737 16.314 1.00 80.75 186 ASP A CA 1
ATOM 1464 C C . ASP A 1 186 ? 3.251 1.083 17.589 1.00 80.75 186 ASP A C 1
ATOM 1466 O O . ASP A 1 186 ? 3.486 1.772 18.582 1.00 80.75 186 ASP A O 1
ATOM 1470 N N . ALA A 1 187 ? 3.618 -0.203 17.521 1.00 82.50 187 ALA A N 1
ATOM 1471 C CA . ALA A 1 187 ? 4.201 -0.942 18.639 1.00 82.50 187 ALA A CA 1
ATOM 1472 C C . ALA A 1 187 ? 5.520 -0.319 19.128 1.00 82.50 187 ALA A C 1
ATOM 1474 O O . ALA A 1 187 ? 5.776 -0.231 20.330 1.00 82.50 187 ALA A O 1
ATOM 1475 N N . PHE A 1 188 ? 6.372 0.148 18.208 1.00 89.00 188 PHE A N 1
ATOM 1476 C CA . PHE A 1 188 ? 7.608 0.837 18.576 1.00 89.00 188 PHE A CA 1
ATOM 1477 C C . PHE A 1 188 ? 7.343 2.139 19.342 1.00 89.00 188 PHE A C 1
ATOM 1479 O O . PHE A 1 188 ? 8.004 2.393 20.350 1.00 89.00 188 PHE A O 1
ATOM 1486 N N . ILE A 1 189 ? 6.417 2.975 18.862 1.00 90.81 189 ILE A N 1
ATOM 1487 C CA . ILE A 1 189 ? 6.121 4.266 19.491 1.00 90.81 189 ILE A CA 1
ATOM 1488 C C . ILE A 1 189 ? 5.433 4.068 20.843 1.00 90.81 189 ILE A C 1
ATOM 1490 O O . ILE A 1 189 ? 5.798 4.758 21.794 1.00 90.81 189 ILE A O 1
ATOM 1494 N N . GLU A 1 190 ? 4.522 3.102 20.963 1.00 87.06 190 GLU A N 1
ATOM 1495 C CA . GLU A 1 190 ? 3.885 2.750 22.237 1.00 87.06 190 GLU A CA 1
ATOM 1496 C C . GLU A 1 190 ? 4.907 2.313 23.288 1.00 87.06 190 GLU A C 1
ATOM 1498 O O . GLU A 1 190 ? 4.897 2.830 24.407 1.00 87.06 190 GLU A O 1
ATOM 1503 N N . LEU A 1 191 ? 5.831 1.415 22.932 1.00 88.56 191 LEU A N 1
ATOM 1504 C CA . LEU A 1 191 ? 6.885 0.958 23.841 1.00 88.56 191 LEU A CA 1
ATOM 1505 C C . LEU A 1 191 ? 7.834 2.097 24.231 1.00 88.56 191 LEU A C 1
ATOM 1507 O O . LEU A 1 191 ? 8.155 2.262 25.410 1.00 88.56 191 LEU A O 1
ATOM 1511 N N . LEU A 1 192 ? 8.250 2.914 23.260 1.00 91.12 192 LEU A N 1
ATOM 1512 C CA . LEU A 1 192 ? 9.129 4.057 23.501 1.00 91.12 192 LEU A CA 1
ATOM 1513 C C . LEU A 1 192 ? 8.480 5.075 24.452 1.00 91.12 192 LEU A C 1
ATOM 1515 O O . LEU A 1 192 ? 9.109 5.505 25.421 1.00 91.12 192 LEU A O 1
ATOM 1519 N N . ALA A 1 193 ? 7.221 5.438 24.196 1.00 88.81 193 ALA A N 1
ATOM 1520 C CA . ALA A 1 193 ? 6.468 6.371 25.026 1.00 88.81 193 ALA A CA 1
ATOM 1521 C C . ALA A 1 193 ? 6.215 5.797 26.425 1.00 88.81 193 ALA A C 1
ATOM 1523 O O . ALA A 1 193 ? 6.466 6.474 27.421 1.00 88.81 193 ALA A O 1
ATOM 1524 N N . SER A 1 194 ? 5.803 4.531 26.519 1.00 86.12 194 SER A N 1
ATOM 1525 C CA . SER A 1 194 ? 5.555 3.855 27.798 1.00 86.12 194 SER A CA 1
ATOM 1526 C C . SER A 1 194 ? 6.815 3.778 28.659 1.00 86.12 194 SER A C 1
ATOM 1528 O O . SER A 1 194 ? 6.750 4.022 29.865 1.00 86.12 194 SER A O 1
ATOM 1530 N N . SER A 1 195 ? 7.978 3.510 28.054 1.00 85.88 195 SER A N 1
ATOM 1531 C CA . SER A 1 195 ? 9.267 3.512 28.756 1.00 85.88 195 SER A CA 1
ATOM 1532 C C . SER A 1 195 ? 9.623 4.898 29.297 1.00 85.88 195 SER A C 1
ATOM 1534 O O . SER A 1 195 ? 10.103 5.003 30.426 1.00 85.88 195 SER A O 1
ATOM 1536 N N . ALA A 1 196 ? 9.383 5.961 28.525 1.00 84.44 196 ALA A N 1
ATOM 1537 C CA . ALA A 1 196 ? 9.645 7.332 28.959 1.00 84.44 196 ALA A CA 1
ATOM 1538 C C . ALA A 1 196 ? 8.699 7.768 30.092 1.00 84.44 196 ALA A C 1
ATOM 1540 O O . ALA A 1 196 ? 9.144 8.365 31.072 1.00 84.44 196 ALA A O 1
ATOM 1541 N N . LEU A 1 197 ? 7.414 7.415 29.991 1.00 82.19 197 LEU A N 1
ATOM 1542 C CA . LEU A 1 197 ? 6.402 7.695 31.015 1.00 82.19 197 LEU A CA 1
ATOM 1543 C C . LEU A 1 197 ? 6.659 6.911 32.312 1.00 82.19 197 LEU A C 1
ATOM 1545 O O . LEU A 1 197 ? 6.425 7.426 33.404 1.00 82.19 197 LEU A O 1
ATOM 1549 N N . SER A 1 198 ? 7.189 5.690 32.208 1.00 78.50 198 SER A N 1
ATOM 1550 C CA . SER A 1 198 ? 7.511 4.845 33.367 1.00 78.50 198 SER A CA 1
ATOM 1551 C C . SER A 1 198 ? 8.834 5.232 34.043 1.00 78.50 198 SER A C 1
ATOM 1553 O O . SER A 1 198 ? 8.971 5.092 35.256 1.00 78.50 198 SER A O 1
ATOM 1555 N N . GLY A 1 199 ? 9.805 5.750 33.284 1.00 61.50 199 GLY A N 1
ATOM 1556 C CA . GLY A 1 199 ? 11.139 6.120 33.775 1.00 61.50 199 GLY A CA 1
ATOM 1557 C C . GLY A 1 199 ? 11.236 7.471 34.502 1.00 61.50 199 GLY A C 1
ATOM 1558 O O . GLY A 1 199 ? 12.281 7.773 35.072 1.00 61.50 199 GLY A O 1
ATOM 1559 N N . GLY A 1 200 ? 10.177 8.290 34.513 1.00 48.69 200 GLY A N 1
ATOM 1560 C CA . GLY A 1 200 ? 10.174 9.637 35.113 1.00 48.69 200 GLY A CA 1
ATOM 1561 C C . GLY A 1 200 ? 9.920 9.706 36.629 1.00 48.69 200 GLY A C 1
ATOM 1562 O O . GLY A 1 200 ? 9.825 10.798 37.187 1.00 48.69 200 GLY A O 1
ATOM 1563 N N . GLY A 1 201 ? 9.770 8.570 37.316 1.00 44.41 201 GLY A N 1
ATOM 1564 C CA . GLY A 1 201 ? 9.327 8.514 38.710 1.00 44.41 201 GLY A CA 1
ATOM 1565 C C . GLY A 1 201 ? 10.442 8.349 39.743 1.00 44.41 201 GLY A C 1
ATOM 1566 O O . GLY A 1 201 ? 10.601 7.265 40.293 1.00 44.41 201 GLY A O 1
ATOM 1567 N N . GLY A 1 202 ? 11.140 9.432 40.095 1.00 41.31 202 GLY A N 1
ATOM 1568 C CA . GLY A 1 202 ? 11.859 9.506 41.375 1.00 41.31 202 GLY A CA 1
ATOM 1569 C C . GLY A 1 202 ? 10.892 9.323 42.557 1.00 41.31 202 GLY A C 1
ATOM 1570 O O . GLY A 1 202 ? 9.756 9.804 42.513 1.00 41.31 202 GLY A O 1
ATOM 1571 N N . ALA A 1 203 ? 11.323 8.567 43.566 1.00 46.97 203 ALA A N 1
ATOM 1572 C CA . ALA A 1 203 ? 10.540 8.069 44.697 1.00 46.97 203 ALA A CA 1
ATOM 1573 C C . ALA A 1 203 ? 9.648 9.116 45.391 1.00 46.97 203 ALA A C 1
ATOM 1575 O O . ALA A 1 203 ? 10.107 10.186 45.766 1.00 46.97 203 ALA A O 1
ATOM 1576 N N . ASP A 1 204 ? 8.377 8.755 45.561 1.00 38.47 204 ASP A N 1
ATOM 1577 C CA . ASP A 1 204 ? 7.444 9.248 46.582 1.00 38.47 204 ASP A CA 1
ATOM 1578 C C . ASP A 1 204 ? 6.232 8.306 46.544 1.00 38.47 204 ASP A C 1
ATOM 1580 O O . ASP A 1 204 ? 5.464 8.279 45.568 1.00 38.47 204 ASP A O 1
ATOM 1584 N N . GLU A 1 205 ? 6.166 7.429 47.539 1.00 51.69 205 GLU A N 1
ATOM 1585 C CA . GLU A 1 205 ? 5.087 6.473 47.743 1.00 51.69 205 GLU A CA 1
ATOM 1586 C C . GLU A 1 205 ? 3.771 7.226 48.010 1.00 51.69 205 GLU A C 1
ATOM 1588 O O . GLU A 1 205 ? 3.745 8.296 48.612 1.00 51.69 205 GLU A O 1
ATOM 1593 N N . THR A 1 206 ? 2.644 6.612 47.636 1.00 46.06 206 THR A N 1
ATOM 1594 C CA . THR A 1 206 ? 1.260 6.968 48.037 1.00 46.06 206 THR A CA 1
ATOM 1595 C C . THR A 1 206 ? 0.400 7.897 47.159 1.00 46.06 206 THR A C 1
ATOM 1597 O O . THR A 1 206 ? -0.653 8.350 47.608 1.00 46.06 206 THR A O 1
ATOM 1600 N N . ARG A 1 207 ? 0.696 8.077 45.865 1.00 42.53 207 ARG A N 1
ATOM 1601 C CA . ARG A 1 207 ? -0.350 8.416 44.870 1.00 42.53 207 ARG A CA 1
ATOM 1602 C C . ARG A 1 207 ? -0.138 7.624 43.589 1.00 42.53 207 ARG A C 1
ATOM 1604 O O . ARG A 1 207 ? 0.947 7.675 43.023 1.00 42.53 207 ARG A O 1
ATOM 1611 N N . SER A 1 208 ? -1.163 6.914 43.118 1.00 42.62 208 SER A N 1
ATOM 1612 C CA . SER A 1 208 ? -1.183 6.328 41.773 1.00 42.62 208 SER A CA 1
ATOM 1613 C C . SER A 1 208 ? -0.883 7.435 40.759 1.00 42.62 208 SER A C 1
ATOM 1615 O O . SER A 1 208 ? -1.679 8.356 40.596 1.00 42.62 208 SER A O 1
ATOM 1617 N N . ARG A 1 209 ? 0.310 7.399 40.153 1.00 47.53 209 ARG A N 1
ATOM 1618 C CA . ARG A 1 209 ? 0.909 8.563 39.474 1.00 47.53 209 ARG A CA 1
ATOM 1619 C C . ARG A 1 209 ? 0.309 8.903 38.112 1.00 47.53 209 ARG A C 1
ATOM 1621 O O . ARG A 1 209 ? 0.680 9.922 37.551 1.00 47.53 209 ARG A O 1
ATOM 1628 N N . HIS A 1 210 ? -0.636 8.113 37.614 1.00 49.72 210 HIS A N 1
ATOM 1629 C CA . HIS A 1 210 ? -1.386 8.432 36.403 1.00 49.72 210 HIS A CA 1
ATOM 1630 C C . HIS A 1 210 ? -2.828 7.935 36.568 1.00 49.72 210 HIS A C 1
ATOM 1632 O O . HIS A 1 210 ? -3.066 6.734 36.687 1.00 49.72 210 HIS A O 1
ATOM 1638 N N . GLN A 1 211 ? -3.786 8.862 36.621 1.00 51.16 211 GLN A N 1
ATOM 1639 C CA . GLN A 1 211 ? -5.212 8.555 36.517 1.00 51.16 211 GLN A CA 1
ATOM 1640 C C . GLN A 1 211 ? -5.564 8.597 35.030 1.00 51.16 211 GLN A C 1
ATOM 1642 O O . GLN A 1 211 ? -5.530 9.661 34.419 1.00 51.16 211 GLN A O 1
ATOM 1647 N N . ILE A 1 212 ? -5.853 7.441 34.437 1.00 53.09 212 ILE A N 1
ATOM 1648 C CA . ILE A 1 212 ? -6.414 7.378 33.088 1.00 53.09 212 ILE A CA 1
ATOM 1649 C C . ILE A 1 212 ? -7.910 7.655 33.236 1.00 53.09 212 ILE A C 1
ATOM 1651 O O . ILE A 1 212 ? -8.637 6.843 33.812 1.00 53.09 212 ILE A O 1
ATOM 1655 N N . ALA A 1 213 ? -8.360 8.820 32.776 1.00 50.81 213 ALA A N 1
ATOM 1656 C CA . ALA A 1 213 ? -9.780 9.116 32.667 1.00 50.81 213 ALA A CA 1
ATOM 1657 C C . ALA A 1 213 ? -10.311 8.435 31.400 1.00 50.81 213 ALA A C 1
ATOM 1659 O O . ALA A 1 213 ? -9.960 8.814 30.284 1.00 50.81 213 ALA A O 1
ATOM 1660 N N . LEU A 1 214 ? -11.112 7.387 31.594 1.00 52.25 214 LEU A N 1
ATOM 1661 C CA . LEU A 1 214 ? -11.834 6.700 30.527 1.00 52.25 214 LEU A CA 1
ATOM 1662 C C . LEU A 1 214 ? -13.284 7.171 30.557 1.00 52.25 214 LEU A C 1
ATOM 1664 O O . LEU A 1 214 ? -13.975 6.984 31.560 1.00 52.25 214 LEU A O 1
ATOM 1668 N N . THR A 1 215 ? -13.753 7.748 29.457 1.00 60.78 215 THR A N 1
ATOM 1669 C CA . THR A 1 215 ? -15.172 8.056 29.273 1.00 60.78 215 THR A CA 1
ATOM 1670 C C . THR A 1 215 ? -15.816 6.897 28.531 1.00 60.78 215 THR A C 1
ATOM 1672 O O . THR A 1 215 ? -15.478 6.631 27.382 1.00 60.78 215 THR A O 1
ATOM 1675 N N . VAL A 1 216 ? -16.736 6.187 29.187 1.00 62.03 216 VAL A N 1
ATOM 1676 C CA . VAL A 1 216 ? -17.478 5.071 28.584 1.00 62.03 216 VAL A CA 1
ATOM 1677 C C . VAL A 1 216 ? -18.872 5.547 28.195 1.00 62.03 216 VAL A C 1
ATOM 1679 O O . VAL A 1 216 ? -19.645 5.984 29.045 1.00 62.03 216 VAL A O 1
ATOM 1682 N N . CYS A 1 217 ? -19.214 5.443 26.913 1.00 60.38 217 CYS A N 1
ATOM 1683 C CA . CYS A 1 217 ? -20.557 5.750 26.434 1.00 60.38 217 CYS A CA 1
ATOM 1684 C C . CYS A 1 217 ? -21.556 4.682 26.902 1.00 60.38 217 CYS A C 1
ATOM 1686 O O . CYS A 1 217 ? -21.425 3.506 26.559 1.00 60.38 217 CYS A O 1
ATOM 1688 N N . GLU A 1 218 ? -22.603 5.082 27.625 1.00 61.62 218 GLU A N 1
ATOM 1689 C CA . GLU A 1 218 ? -23.615 4.154 28.154 1.00 61.62 218 GLU A CA 1
ATOM 1690 C C . GLU A 1 218 ? -24.441 3.453 27.059 1.00 61.62 218 GLU A C 1
ATOM 1692 O O . GLU A 1 218 ? -24.969 2.366 27.286 1.00 61.62 218 GLU A O 1
ATOM 1697 N N . CYS A 1 219 ? -24.520 4.029 25.853 1.00 56.22 219 CYS A N 1
ATOM 1698 C CA . CYS A 1 219 ? -25.311 3.476 24.749 1.00 56.22 219 CYS A CA 1
ATOM 1699 C C . CYS A 1 219 ? -24.556 2.441 23.901 1.00 56.22 219 CYS A C 1
ATOM 1701 O O . CYS A 1 219 ? -25.143 1.441 23.497 1.00 56.22 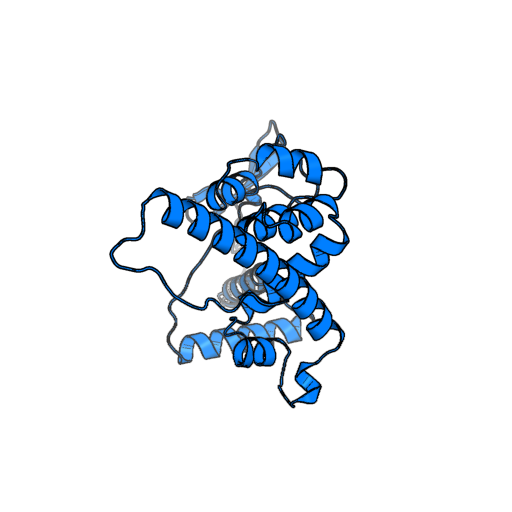219 CYS A O 1
ATOM 1703 N N . CYS A 1 220 ? -23.269 2.661 23.610 1.00 72.94 220 CYS A N 1
ATOM 1704 C CA . CYS A 1 220 ? -22.490 1.787 22.719 1.00 72.94 220 CYS A CA 1
ATOM 1705 C C . CYS A 1 220 ? -21.303 1.091 23.398 1.00 72.94 220 CYS A C 1
ATOM 1707 O O . CYS A 1 220 ? -20.634 0.277 22.764 1.00 72.94 220 CYS A O 1
ATOM 1709 N N . LYS A 1 221 ? -21.042 1.394 24.677 1.00 66.62 221 LYS A N 1
ATOM 1710 C CA . LYS A 1 221 ? -19.898 0.914 25.471 1.00 66.62 221 LYS A CA 1
ATOM 1711 C C . LYS A 1 221 ? -18.512 1.244 24.902 1.00 66.62 221 LYS A C 1
ATOM 1713 O O . LYS A 1 221 ? -17.527 0.684 25.374 1.00 66.62 221 LYS A O 1
ATOM 1718 N N . ALA A 1 222 ? -18.417 2.147 23.926 1.00 51.25 222 ALA A N 1
ATOM 1719 C CA . ALA A 1 222 ? -17.132 2.669 23.474 1.00 51.25 222 ALA A CA 1
ATOM 1720 C C . ALA A 1 222 ? -16.465 3.459 24.609 1.00 51.25 222 ALA A C 1
ATOM 1722 O O . ALA A 1 222 ? -17.148 4.208 25.314 1.00 51.25 222 ALA A O 1
ATOM 1723 N N . ALA A 1 223 ? -15.160 3.261 24.788 1.00 57.50 223 ALA A N 1
ATOM 1724 C CA . ALA A 1 223 ? -14.349 3.952 25.780 1.00 57.50 223 ALA A CA 1
ATOM 1725 C C . ALA A 1 223 ? -13.378 4.896 25.060 1.00 57.50 223 ALA A C 1
ATOM 1727 O O . ALA A 1 223 ? -12.620 4.433 24.213 1.00 57.50 223 ALA A O 1
ATOM 1728 N N . THR A 1 224 ? -13.406 6.184 25.394 1.00 53.19 224 THR A N 1
ATOM 1729 C CA . THR A 1 224 ? -12.445 7.191 24.914 1.00 53.19 224 THR A CA 1
ATOM 1730 C C . THR A 1 224 ? -11.533 7.610 26.061 1.00 53.19 224 THR A C 1
ATOM 1732 O O . THR A 1 224 ? -11.988 7.745 27.203 1.00 53.19 224 THR A O 1
ATOM 1735 N N . GLN A 1 225 ? -10.253 7.813 25.777 1.00 57.62 225 GLN A N 1
ATOM 1736 C CA . GLN A 1 225 ? -9.241 8.214 26.745 1.00 57.62 225 GLN A CA 1
ATOM 1737 C C . GLN A 1 225 ? -8.902 9.697 26.558 1.00 57.62 225 GLN A C 1
ATOM 1739 O O . GLN A 1 225 ? -8.584 10.135 25.457 1.00 57.62 225 GLN A O 1
ATOM 1744 N N . ASP A 1 226 ? -8.919 10.478 27.639 1.00 48.44 226 ASP A N 1
ATOM 1745 C CA . ASP A 1 226 ? -8.463 11.872 27.576 1.00 48.44 226 ASP A CA 1
ATOM 1746 C C . ASP A 1 226 ? -6.927 11.944 27.541 1.00 48.44 226 ASP A C 1
ATOM 1748 O O . ASP A 1 226 ? -6.245 11.497 28.471 1.00 48.44 226 ASP A O 1
ATOM 1752 N N . ALA A 1 227 ? -6.374 12.562 26.494 1.00 46.69 227 ALA A N 1
ATOM 1753 C CA . ALA A 1 227 ? -4.956 12.892 26.380 1.00 46.69 227 ALA A CA 1
ATOM 1754 C C . ALA A 1 227 ? -4.788 14.416 26.245 1.00 46.69 227 ALA A C 1
ATOM 1756 O O . ALA A 1 227 ? -5.130 15.003 25.225 1.00 46.69 227 ALA A O 1
ATOM 1757 N N . ASN A 1 228 ? -4.255 15.082 27.282 1.00 43.00 228 ASN A N 1
ATOM 1758 C CA . ASN A 1 228 ? -4.001 16.537 27.301 1.00 43.00 228 ASN A CA 1
ATOM 1759 C C . ASN A 1 228 ? -5.201 17.428 26.890 1.00 43.00 228 ASN A C 1
ATOM 1761 O O . ASN A 1 228 ? -5.012 18.492 26.304 1.00 43.00 228 ASN A O 1
ATOM 1765 N N . GLY A 1 229 ? -6.431 17.033 27.242 1.00 42.47 229 GLY A N 1
ATOM 1766 C CA . GLY A 1 229 ? -7.647 17.814 26.972 1.00 42.47 229 GLY A CA 1
ATOM 1767 C C . GLY A 1 229 ? -8.285 17.566 25.602 1.00 42.47 229 GLY A C 1
ATOM 1768 O O . GLY A 1 229 ? -9.262 18.236 25.270 1.00 42.47 229 GLY A O 1
ATOM 1769 N N . GLU A 1 230 ? -7.769 16.606 24.832 1.00 41.19 230 GLU A N 1
ATOM 1770 C CA . GLU A 1 230 ? -8.414 16.071 23.632 1.00 41.19 230 GLU A CA 1
ATOM 1771 C C . GLU A 1 230 ? -8.882 14.628 23.882 1.00 41.19 230 GLU A C 1
ATOM 1773 O O . GLU A 1 230 ? -8.161 13.824 24.480 1.00 41.19 230 GLU A O 1
ATOM 1778 N N . GLN A 1 231 ? -10.097 14.312 23.420 1.00 44.00 231 GLN A N 1
ATOM 1779 C CA . GLN A 1 231 ? -10.661 12.962 23.476 1.00 44.00 231 GLN A CA 1
ATOM 1780 C C . GLN A 1 231 ? -10.041 12.114 22.363 1.00 44.00 231 GLN A C 1
ATOM 1782 O O . GLN A 1 231 ? -10.162 12.469 21.185 1.00 44.00 231 GLN A O 1
ATOM 1787 N N . VAL A 1 232 ? -9.389 11.013 22.741 1.00 50.12 232 VAL A N 1
ATOM 1788 C CA . VAL A 1 232 ? -8.752 10.044 21.834 1.00 50.12 232 VAL A CA 1
ATOM 1789 C C . VAL A 1 232 ? -9.416 8.679 21.960 1.00 50.12 232 VAL A C 1
ATOM 1791 O O . VAL A 1 232 ? -9.777 8.283 23.095 1.00 50.12 232 VAL A O 1
#

Secondary structure (DSSP, 8-state):
------S---TT--HHHHHHHHHHHHHHHHHHHHHHHHHHHHHHHTTGGGGGT-S-HHHHHHHHH---HHHHHHHHHHHHHHTT-HHHHHHHHTTSS-HHHHHHHHHH--TTTHHHHHHHHTT--HHHHHHHHTT--TT--TTSPP-GGG----------HHHHHHHHHHHHHHHHHTTTPPPPHHHHHHHHHHHHHHHT--S--SS-S----EEE-TTT--EEEEETTEE-